Protein AF-0000000084529227 (afdb_homodimer)

Radius of gyration: 18.8 Å; Cα contacts (8 Å, |Δi|>4): 776; chains: 2; bounding box: 45×52×43 Å

Nearest PDB structures (foldseek):
  2c2i-assembly1_B  TM=9.781E-01  e=2.457E-22  Mycobacterium tuberculosis H37Rv
  8vwr-assembly1_B  TM=7.764E-01  e=1.480E-15  Comamonas testosteroni KF-1
  4rlu-assembly1_A  TM=7.439E-01  e=4.197E-08  Mycobacterium tuberculosis H37Rv
  8pwz-assembly1_A-2  TM=7.400E-01  e=1.976E-07  Mycobacterium tuberculosis H37Rv
  4rlj-assembly1_B  TM=7.170E-01  e=2.825E-07  Mycobacterium tuberculosis H37Rv

Foldseek 3Di:
DAEAAALVRVQVQAFFWQFKFDWDAAALVLLVVVCVVVVPPPCLRNPQVVVCPDPNNGRWHDLVSVVVCCVVLVVRRYYYPPFPDKDFPFWDDKDQPDTHGHGFIKMKIKHWNHWDDDVQWIKTWIWIFIDGPVDPHTRMTIGTIMTTGD/DAEAAALVRVQVQAFFWQFKFDWDAAALVLLVVVCVVVVPPPCLRNPQVVVCPDPNNGRWHDLVSVVVCCVVLVVRRYYYPPFPDKDFPFWDDKDQPDTHGHGFIKMKIKHWNHWDDDVQWIKTWIWIFIDTPVDPHTRMTIGTIMTTGD

pLDDT: mean 98.14, std 1.39, range [91.75, 99.0]

InterPro domains:
  IPR002539 MaoC-like dehydratase domain [PF01575] (12-121)
  IPR029069 HotDog domain superfamily [SSF54637] (6-147)
  IPR039375 Nodulation protein N-like [cd03450] (4-150)

Secondary structure (DSSP, 8-state):
-EEESSHHHHHHTTTSEEEEPPPEE--HHHHHHHHHHH----HHHH-HHHHHTSTTSS-B--HHHHHHTHHHHHHHHEEETT-SEEEEEEEEEEE--S--BTT-EEEEEEEEEEEEEETTEEEEEEEEEEE-TT-SS-SEEEEEEEEEE-/-EEESSHHHHHHTTTSEEEEPPPEE--HHHHHHHHHHH----HHHH-HHHHHTSTTSS-B--HHHHHHTHHHHHHHHEEETT-SEEEEEEEEEEE--S--BTT-EEEEEEEEEEEEEETTEEEEEEEEEEE-TT-SS-SEEEEEEEEEE-

Structure (mmCIF, N/CA/C/O backbone):
data_AF-0000000084529227-model_v1
#
loop_
_entity.id
_entity.type
_entity.pdbx_description
1 polymer Dehydratase
#
loop_
_atom_site.group_PDB
_atom_site.id
_atom_site.type_symbol
_atom_site.label_atom_id
_atom_site.label_alt_id
_atom_site.label_comp_id
_atom_site.label_asym_id
_atom_site.label_entity_id
_atom_site.label_seq_id
_atom_site.pdbx_PDB_ins_code
_atom_site.Cartn_x
_atom_site.Cartn_y
_atom_site.Cartn_z
_atom_site.occupancy
_atom_site.B_iso_or_equiv
_atom_site.auth_seq_id
_atom_site.auth_comp_id
_atom_site.auth_asym_id
_atom_site.auth_atom_id
_atom_site.pdbx_PDB_model_num
ATOM 1 N N . MET A 1 1 ? -15.812 15.609 9.438 1 91.75 1 MET A N 1
ATOM 2 C CA . MET A 1 1 ? -14.359 15.781 9.406 1 91.75 1 MET A CA 1
ATOM 3 C C . MET A 1 1 ? -13.875 16.562 10.617 1 91.75 1 MET A C 1
ATOM 5 O O . MET A 1 1 ? -14.422 17.609 10.953 1 91.75 1 MET A O 1
ATOM 9 N N . THR A 1 2 ? -12.961 16.047 11.344 1 97.5 2 THR A N 1
ATOM 10 C CA . THR A 1 2 ? -12.391 16.719 12.508 1 97.5 2 THR A CA 1
ATOM 11 C C . THR A 1 2 ? -11.188 17.562 12.109 1 97.5 2 THR A C 1
ATOM 13 O O . THR A 1 2 ? -10.359 17.125 11.297 1 97.5 2 THR A O 1
ATOM 16 N N . SER A 1 3 ? -11.109 18.734 12.695 1 98.25 3 SER A N 1
ATOM 17 C CA . SER A 1 3 ? -9.969 19.609 12.438 1 98.25 3 SER A CA 1
ATOM 18 C C . SER A 1 3 ? -9.188 19.891 13.719 1 98.25 3 SER A C 1
ATOM 20 O O . SER A 1 3 ? -9.773 20.25 14.742 1 98.25 3 SER A O 1
ATOM 22 N N . PHE A 1 4 ? -7.93 19.719 13.633 1 98.5 4 PHE A N 1
ATOM 23 C CA . PHE A 1 4 ? -7.047 20.016 14.75 1 98.5 4 PHE A CA 1
ATOM 24 C C . PHE A 1 4 ? -6.242 21.281 14.477 1 98.5 4 PHE A C 1
ATOM 26 O O . PHE A 1 4 ? -5.637 21.422 13.406 1 98.5 4 PHE A O 1
ATOM 33 N N . ALA A 1 5 ? -6.113 22.125 15.453 1 98 5 ALA A N 1
ATOM 34 C CA . ALA A 1 5 ? -5.406 23.406 15.289 1 98 5 ALA A CA 1
ATOM 35 C C . ALA A 1 5 ? -3.898 23.203 15.422 1 98 5 ALA A C 1
ATOM 37 O O . ALA A 1 5 ? -3.121 24.109 15.102 1 98 5 ALA A O 1
ATOM 38 N N . SER A 1 6 ? -3.539 22.094 16 1 97 6 SER A N 1
ATOM 39 C CA . SER A 1 6 ? -2.119 21.828 16.219 1 97 6 SER A CA 1
ATOM 40 C C . SER A 1 6 ? -1.853 20.328 16.344 1 97 6 SER A C 1
ATOM 42 O O . SER A 1 6 ? -2.781 19.547 16.531 1 97 6 SER A O 1
ATOM 44 N N . LEU A 1 7 ? -0.624 19.984 16.234 1 97.75 7 LEU A N 1
ATOM 45 C CA . LEU A 1 7 ? -0.206 18.609 16.484 1 97.75 7 LEU A CA 1
ATOM 46 C C . LEU A 1 7 ? -0.476 18.219 17.938 1 97.75 7 LEU A C 1
ATOM 48 O O . LEU A 1 7 ? -0.79 17.047 18.219 1 97.75 7 LEU A O 1
ATOM 52 N N . ALA A 1 8 ? -0.389 19.172 18.797 1 97.25 8 ALA A N 1
ATOM 53 C CA . ALA A 1 8 ? -0.695 18.922 20.203 1 97.25 8 ALA A CA 1
ATOM 54 C C . ALA A 1 8 ? -2.152 18.5 20.391 1 97.25 8 ALA A C 1
ATOM 56 O O . ALA A 1 8 ? -2.455 17.594 21.156 1 97.25 8 ALA A O 1
ATOM 57 N N . GLU A 1 9 ? -2.986 19.172 19.672 1 98.12 9 GLU A N 1
ATOM 58 C CA . GLU A 1 9 ? -4.398 18.812 19.734 1 98.12 9 GLU A CA 1
ATOM 59 C C . GLU A 1 9 ? -4.641 17.422 19.172 1 98.12 9 GLU A C 1
ATOM 61 O O . GLU A 1 9 ? -5.469 16.672 19.688 1 98.12 9 GLU A O 1
ATOM 66 N N . LEU A 1 10 ? -3.941 17.094 18.078 1 98.25 10 LEU A N 1
ATOM 67 C CA . LEU A 1 10 ? -4.031 15.734 17.547 1 98.25 10 LEU A CA 1
ATOM 68 C C . LEU A 1 10 ? -3.609 14.711 18.594 1 98.25 10 LEU A C 1
ATOM 70 O O . LEU A 1 10 ? -4.309 13.719 18.812 1 98.25 10 LEU A O 1
ATOM 74 N N . THR A 1 11 ? -2.498 14.984 19.234 1 98.25 11 THR A N 1
ATOM 75 C CA . THR A 1 11 ? -1.951 14.078 20.25 1 98.25 11 THR A CA 1
ATOM 76 C C . THR A 1 11 ? -2.936 13.883 21.391 1 98.25 11 THR A C 1
ATOM 78 O O . THR A 1 11 ? -3.084 12.773 21.906 1 98.25 11 THR A O 1
ATOM 81 N N . ALA A 1 12 ? -3.625 14.875 21.734 1 98.31 12 ALA A N 1
ATOM 82 C CA . ALA A 1 12 ? -4.562 14.844 22.859 1 98.31 12 ALA A CA 1
ATOM 83 C C . ALA A 1 12 ? -5.82 14.055 22.5 1 98.31 12 ALA A C 1
ATOM 85 O O . ALA A 1 12 ? -6.613 13.703 23.375 1 98.31 12 ALA A O 1
ATOM 86 N N . ALA A 1 13 ? -5.953 13.773 21.219 1 98.44 13 ALA A N 1
ATOM 87 C CA . ALA A 1 13 ? -7.188 13.148 20.75 1 98.44 13 ALA A CA 1
ATOM 88 C C . ALA A 1 13 ? -7.027 11.633 20.641 1 98.44 13 ALA A C 1
ATOM 90 O O . ALA A 1 13 ? -7.918 10.945 20.141 1 98.44 13 ALA A O 1
ATOM 91 N N . VAL A 1 14 ? -5.918 11.047 21.062 1 98.69 14 VAL A N 1
ATOM 92 C CA . VAL A 1 14 ? -5.641 9.617 20.938 1 98.69 14 VAL A CA 1
ATOM 93 C C . VAL A 1 14 ? -6.805 8.82 21.516 1 98.69 14 VAL A C 1
ATOM 95 O O . VAL A 1 14 ? -7.32 9.148 22.594 1 98.69 14 VAL A O 1
ATOM 98 N N . GLY A 1 15 ? -7.266 7.801 20.766 1 98.62 15 GLY A N 1
ATOM 99 C CA . GLY A 1 15 ? -8.336 6.926 21.219 1 98.62 15 GLY A CA 1
ATOM 100 C C . GLY A 1 15 ? -9.703 7.34 20.703 1 98.62 15 GLY A C 1
ATOM 101 O O . GLY A 1 15 ? -10.711 6.695 21 1 98.62 15 GLY A O 1
ATOM 102 N N . THR A 1 16 ? -9.742 8.383 19.828 1 98.56 16 THR A N 1
ATOM 103 C CA . THR A 1 16 ? -11.031 8.883 19.375 1 98.56 16 THR A CA 1
ATOM 104 C C . THR A 1 16 ? -11.227 8.594 17.891 1 98.56 16 THR A C 1
ATOM 106 O O . THR A 1 16 ? -10.258 8.32 17.172 1 98.56 16 THR A O 1
ATOM 109 N N . GLU A 1 17 ? -12.5 8.664 17.438 1 98.62 17 GLU A N 1
ATOM 110 C CA . GLU A 1 17 ? -12.836 8.656 16.016 1 98.62 17 GLU A CA 1
ATOM 111 C C . GLU A 1 17 ? -12.57 10.016 15.383 1 98.62 17 GLU A C 1
ATOM 113 O O . GLU A 1 17 ? -12.922 11.047 15.945 1 98.62 17 GLU A O 1
ATOM 118 N N . LEU A 1 18 ? -11.977 9.953 14.25 1 98.75 18 LEU A N 1
ATOM 119 C CA . LEU A 1 18 ? -11.578 11.195 13.617 1 98.75 18 LEU A CA 1
ATOM 120 C C . LEU A 1 18 ? -12.602 11.633 12.57 1 98.75 18 LEU A C 1
ATOM 122 O O . LEU A 1 18 ? -12.781 12.828 12.336 1 98.75 18 LEU A O 1
ATOM 126 N N . GLY A 1 19 ? -13.211 10.695 11.875 1 98.75 19 GLY A N 1
ATOM 127 C CA . GLY A 1 19 ? -14.188 11.07 10.867 1 98.75 19 GLY A CA 1
ATOM 128 C C . GLY A 1 19 ? -14.391 10 9.805 1 98.75 19 GLY A C 1
ATOM 129 O O . GLY A 1 19 ? -13.875 8.891 9.938 1 98.75 19 GLY A O 1
ATOM 130 N N . THR A 1 20 ? -15.258 10.375 8.82 1 98.81 20 THR A N 1
ATOM 131 C CA . THR A 1 20 ? -15.586 9.531 7.676 1 98.81 20 THR A CA 1
ATOM 132 C C . THR A 1 20 ? -15.445 10.312 6.371 1 98.81 20 THR A C 1
ATOM 134 O O . THR A 1 20 ? -15.844 11.477 6.293 1 98.81 20 THR A O 1
ATOM 137 N N . SER A 1 21 ? -14.883 9.664 5.441 1 98.88 21 SER A N 1
ATOM 138 C CA . SER A 1 21 ? -14.695 10.336 4.156 1 98.88 21 SER A CA 1
ATOM 139 C C . SER A 1 21 ? -15.992 10.336 3.344 1 98.88 21 SER A C 1
ATOM 141 O O . SER A 1 21 ? -16.969 9.695 3.73 1 98.88 21 SER A O 1
ATOM 143 N N . GLU A 1 22 ? -15.953 11.148 2.238 1 98.56 22 GLU A N 1
ATOM 144 C CA . GLU A 1 22 ? -17 11.031 1.235 1 98.56 22 GLU A CA 1
ATOM 145 C C . GLU A 1 22 ? -16.938 9.688 0.514 1 98.56 22 GLU A C 1
ATOM 147 O O . GLU A 1 22 ? -15.969 8.945 0.678 1 98.56 22 GLU A O 1
ATOM 152 N N . TRP A 1 23 ? -18.016 9.391 -0.231 1 98.88 23 TRP A N 1
ATOM 153 C CA . TRP A 1 23 ? -18 8.203 -1.083 1 98.88 23 TRP A CA 1
ATOM 154 C C . TRP A 1 23 ? -17.172 8.445 -2.342 1 98.88 23 TRP A C 1
ATOM 156 O O . TRP A 1 23 ? -17.266 9.516 -2.955 1 98.88 23 TRP A O 1
ATOM 166 N N . HIS A 1 24 ? -16.344 7.484 -2.684 1 98.88 24 HIS A N 1
ATOM 167 C CA . HIS A 1 24 ? -15.562 7.504 -3.918 1 98.88 24 HIS A CA 1
ATOM 168 C C . HIS A 1 24 ? -15.789 6.234 -4.73 1 98.88 24 HIS A C 1
ATOM 170 O O . HIS A 1 24 ? -15.5 5.133 -4.258 1 98.88 24 HIS A O 1
ATOM 176 N N . THR A 1 25 ? -16.25 6.379 -5.949 1 98.88 25 THR A N 1
ATOM 177 C CA . THR A 1 25 ? -16.484 5.219 -6.801 1 98.88 25 THR A CA 1
ATOM 178 C C . THR A 1 25 ? -15.195 4.793 -7.504 1 98.88 25 THR A C 1
ATOM 180 O O . THR A 1 25 ? -14.5 5.625 -8.102 1 98.88 25 THR A O 1
ATOM 183 N N . ILE A 1 26 ? -14.891 3.504 -7.406 1 98.88 26 ILE A N 1
ATOM 184 C CA . ILE A 1 26 ? -13.727 2.955 -8.086 1 98.88 26 ILE A CA 1
ATOM 185 C C . ILE A 1 26 ? -14.07 2.648 -9.539 1 98.88 26 ILE A C 1
ATOM 187 O O . ILE A 1 26 ? -14.906 1.783 -9.82 1 98.88 26 ILE A O 1
ATOM 191 N N . GLU A 1 27 ? -13.352 3.336 -10.422 1 98.69 27 GLU A N 1
ATOM 192 C CA . GLU A 1 27 ? -13.602 3.154 -11.844 1 98.69 27 GLU A CA 1
ATOM 193 C C . GLU A 1 27 ? -12.492 2.332 -12.5 1 98.69 27 GLU A C 1
ATOM 195 O O . GLU A 1 27 ? -11.375 2.26 -11.984 1 98.69 27 GLU A O 1
ATOM 200 N N . GLN A 1 28 ? -12.828 1.767 -13.664 1 98.81 28 GLN A N 1
ATOM 201 C CA . GLN A 1 28 ? -11.852 0.957 -14.383 1 98.81 28 GLN A CA 1
ATOM 202 C C . GLN A 1 28 ? -10.641 1.792 -14.789 1 98.81 28 GLN A C 1
ATOM 204 O O . GLN A 1 28 ? -9.508 1.3 -14.781 1 98.81 28 GLN A O 1
ATOM 209 N N . ARG A 1 29 ? -10.914 3.031 -15.18 1 98.62 29 ARG A N 1
ATOM 210 C CA . ARG A 1 29 ? -9.805 3.898 -15.57 1 98.62 29 ARG A CA 1
ATOM 211 C C . ARG A 1 29 ? -8.797 4.039 -14.438 1 98.62 29 ARG A C 1
ATOM 213 O O . ARG A 1 29 ? -7.586 4.027 -14.672 1 98.62 29 ARG A O 1
ATOM 220 N N . GLN A 1 30 ? -9.305 4.195 -13.258 1 98.81 30 GLN A N 1
ATOM 221 C CA . GLN A 1 30 ? -8.453 4.285 -12.078 1 98.81 30 GLN A CA 1
ATOM 222 C C . GLN A 1 30 ? -7.645 3.006 -11.883 1 98.81 30 GLN A C 1
ATOM 224 O O . GLN A 1 30 ? -6.438 3.057 -11.641 1 98.81 30 GLN A O 1
ATOM 229 N N . ILE A 1 31 ? -8.266 1.883 -12 1 98.94 31 ILE A N 1
ATOM 230 C CA . ILE A 1 31 ? -7.641 0.571 -11.883 1 98.94 31 ILE A CA 1
ATOM 231 C C . ILE A 1 31 ? -6.559 0.422 -12.953 1 98.94 31 ILE A C 1
ATOM 233 O O . ILE A 1 31 ? -5.449 -0.027 -12.664 1 98.94 31 ILE A O 1
ATOM 237 N N . ASP A 1 32 ? -6.832 0.885 -14.18 1 98.88 32 ASP A N 1
ATOM 238 C CA . ASP A 1 32 ? -5.887 0.783 -15.281 1 98.88 32 ASP A CA 1
ATOM 239 C C . ASP A 1 32 ? -4.672 1.677 -15.055 1 98.88 32 ASP A C 1
ATOM 241 O O . ASP A 1 32 ? -3.537 1.274 -15.32 1 98.88 32 ASP A O 1
ATOM 245 N N . LEU A 1 33 ? -4.883 2.904 -14.578 1 98.88 33 LEU A N 1
ATOM 246 C CA . LEU A 1 33 ? -3.785 3.816 -14.281 1 98.88 33 LEU A CA 1
ATOM 247 C C . LEU A 1 33 ? -2.861 3.232 -13.219 1 98.88 33 LEU A C 1
ATOM 249 O O . LEU A 1 33 ? -1.638 3.33 -13.336 1 98.88 33 LEU A O 1
ATOM 253 N N . PHE A 1 34 ? -3.484 2.613 -12.211 1 98.94 34 PHE A N 1
ATOM 254 C CA . PHE A 1 34 ? -2.717 2.004 -11.133 1 98.94 34 PHE A CA 1
ATOM 255 C C . PHE A 1 34 ? -1.87 0.85 -11.656 1 98.94 34 PHE A C 1
ATOM 257 O O . PHE A 1 34 ? -0.697 0.722 -11.305 1 98.94 34 PHE A O 1
ATOM 264 N N . ALA A 1 35 ? -2.477 0.073 -12.547 1 98.94 35 ALA A N 1
ATOM 265 C CA . ALA A 1 35 ? -1.749 -1.032 -13.164 1 98.94 35 ALA A CA 1
ATOM 266 C C . ALA A 1 35 ? -0.563 -0.52 -13.977 1 98.94 35 ALA A C 1
ATOM 268 O O . ALA A 1 35 ? 0.524 -1.1 -13.93 1 98.94 35 ALA A O 1
ATOM 269 N N . GLU A 1 36 ? -0.783 0.523 -14.664 1 98.81 36 GLU A N 1
ATOM 270 C CA . GLU A 1 36 ? 0.295 1.104 -15.453 1 98.81 36 GLU A CA 1
ATOM 271 C C . GLU A 1 36 ? 1.413 1.637 -14.562 1 98.81 36 GLU A C 1
ATOM 273 O O . GLU A 1 36 ? 2.594 1.432 -14.852 1 98.81 36 GLU A O 1
ATOM 278 N N . ALA A 1 37 ? 1.082 2.275 -13.523 1 98.88 37 ALA A N 1
ATOM 279 C CA . ALA A 1 37 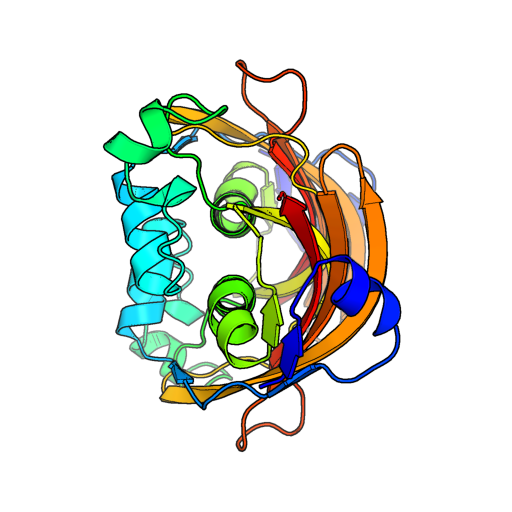? 2.057 2.887 -12.625 1 98.88 37 ALA A CA 1
ATOM 280 C C . ALA A 1 37 ? 2.887 1.825 -11.914 1 98.88 37 ALA A C 1
ATOM 282 O O . ALA A 1 37 ? 4.078 2.021 -11.664 1 98.88 37 ALA A O 1
ATOM 283 N N . THR A 1 38 ? 2.295 0.676 -11.602 1 98.81 38 THR A N 1
ATOM 284 C CA . THR A 1 38 ? 2.934 -0.291 -10.719 1 98.81 38 THR A CA 1
ATOM 285 C C . THR A 1 38 ? 3.486 -1.47 -11.516 1 98.81 38 THR A C 1
ATOM 287 O O . THR A 1 38 ? 4.336 -2.215 -11.023 1 98.81 38 THR A O 1
ATOM 290 N N . GLY A 1 39 ? 2.883 -1.705 -12.695 1 98.44 39 GLY A N 1
ATOM 291 C CA . GLY A 1 39 ? 3.244 -2.855 -13.516 1 98.44 39 GLY A CA 1
ATOM 292 C C . GLY A 1 39 ? 2.395 -4.078 -13.227 1 98.44 39 GLY A C 1
ATOM 293 O O . GLY A 1 39 ? 2.561 -5.121 -13.867 1 98.44 39 GLY A O 1
ATOM 294 N N . ASP A 1 40 ? 1.489 -3.996 -12.281 1 98.38 40 ASP A N 1
ATOM 295 C CA . ASP A 1 40 ? 0.647 -5.137 -11.938 1 98.38 40 ASP A CA 1
ATOM 296 C C . ASP A 1 40 ? -0.566 -5.223 -12.859 1 98.38 40 ASP A C 1
ATOM 298 O O . ASP A 1 40 ? -1.622 -4.66 -12.562 1 98.38 40 ASP A O 1
ATOM 302 N N . HIS A 1 41 ? -0.412 -5.984 -13.891 1 98.5 41 HIS A N 1
ATOM 303 C CA . HIS A 1 41 ? -1.454 -6.105 -14.906 1 98.5 41 HIS A CA 1
ATOM 304 C C . HIS A 1 41 ? -2.174 -7.445 -14.805 1 98.5 41 HIS A C 1
ATOM 306 O O . HIS A 1 41 ? -2.604 -8.008 -15.812 1 98.5 41 HIS A O 1
ATOM 312 N N . GLN A 1 42 ? -2.199 -8.047 -13.586 1 98 42 GLN A N 1
ATOM 313 C CA . GLN A 1 42 ? -2.945 -9.297 -13.414 1 98 42 GLN A CA 1
ATOM 314 C C . GLN A 1 42 ? -4.359 -9.164 -13.977 1 98 42 GLN A C 1
ATOM 316 O O . GLN A 1 42 ? -5.012 -8.133 -13.797 1 98 42 GLN A O 1
ATOM 321 N N . TRP A 1 43 ? -4.812 -10.227 -14.539 1 97.75 43 TRP A N 1
ATOM 322 C CA . TRP A 1 43 ? -6.035 -10.195 -15.328 1 97.75 43 TRP A CA 1
ATOM 323 C C . TRP A 1 43 ? -7.238 -9.859 -14.453 1 97.75 43 TRP A C 1
ATOM 325 O O . TRP A 1 43 ? -8.211 -9.258 -14.93 1 97.75 43 TRP A O 1
ATOM 335 N N . ILE A 1 44 ? -7.234 -10.125 -13.227 1 98.06 44 ILE A N 1
ATOM 336 C CA . ILE A 1 44 ? -8.367 -9.867 -12.352 1 98.06 44 ILE A CA 1
ATOM 337 C C . ILE A 1 44 ? -8.586 -8.359 -12.227 1 98.06 44 ILE A C 1
ATOM 339 O O . ILE A 1 44 ? -9.648 -7.918 -11.773 1 98.06 44 ILE A O 1
ATOM 343 N N . HIS A 1 45 ? -7.574 -7.566 -12.547 1 98.75 45 HIS A N 1
ATOM 344 C CA . HIS A 1 45 ? -7.66 -6.117 -12.414 1 98.75 45 HIS A CA 1
ATOM 345 C C . HIS A 1 45 ? -7.945 -5.453 -13.758 1 98.75 45 HIS A C 1
ATOM 347 O O . HIS A 1 45 ? -8.625 -4.422 -13.812 1 98.75 45 HIS A O 1
ATOM 353 N N . VAL A 1 46 ? -7.465 -6.023 -14.906 1 98.69 46 VAL A N 1
ATOM 354 C CA . VAL A 1 46 ? -7.391 -5.176 -16.094 1 98.69 46 VAL A CA 1
ATOM 355 C C . VAL A 1 46 ? -8.016 -5.895 -17.281 1 98.69 46 VAL A C 1
ATOM 357 O O . VAL A 1 46 ? -8.008 -5.379 -18.406 1 98.69 46 VAL A O 1
ATOM 360 N N . ASP A 1 47 ? -8.484 -7.098 -17.141 1 98.5 47 ASP A N 1
ATOM 361 C CA . ASP A 1 47 ? -9.102 -7.859 -18.219 1 98.5 47 ASP A CA 1
ATOM 362 C C . ASP A 1 47 ? -10.586 -8.102 -17.953 1 98.5 47 ASP A C 1
ATOM 364 O O . ASP A 1 47 ? -10.961 -9.148 -17.438 1 98.5 47 ASP A O 1
ATOM 368 N N . PRO A 1 48 ? -11.43 -7.16 -18.406 1 98.12 48 PRO A N 1
ATOM 369 C CA . PRO A 1 48 ? -12.852 -7.273 -18.094 1 98.12 48 PRO A CA 1
ATOM 370 C C . PRO A 1 48 ? -13.477 -8.562 -18.625 1 98.12 48 PRO A C 1
ATOM 372 O O . PRO A 1 48 ? -14.352 -9.148 -17.984 1 98.12 48 PRO A O 1
ATOM 375 N N . GLU A 1 49 ? -13.094 -9.039 -19.781 1 97.94 49 GLU A N 1
ATOM 376 C CA . GLU A 1 49 ? -13.672 -10.242 -20.359 1 97.94 49 GLU A CA 1
ATOM 377 C C . GLU A 1 49 ? -13.352 -11.477 -19.516 1 97.94 49 GLU A C 1
ATOM 379 O O . GLU A 1 49 ? -14.242 -12.266 -19.203 1 97.94 49 GLU A O 1
ATOM 384 N N . ARG A 1 50 ? -12.117 -11.602 -19.156 1 97.38 50 ARG A N 1
ATOM 385 C CA . ARG A 1 50 ? -11.727 -12.742 -18.328 1 97.38 50 ARG A CA 1
ATOM 386 C C . ARG A 1 50 ? -12.336 -12.641 -16.938 1 97.38 50 ARG A C 1
ATOM 388 O O . ARG A 1 50 ? -12.75 -13.648 -16.359 1 97.38 50 ARG A O 1
ATOM 395 N N . ALA A 1 51 ? -12.352 -11.438 -16.391 1 97.38 51 ALA A N 1
ATOM 396 C CA . ALA A 1 51 ? -12.859 -11.219 -15.047 1 97.38 51 ALA A CA 1
ATOM 397 C C . ALA A 1 51 ? -14.352 -11.531 -14.969 1 97.38 51 ALA A C 1
ATOM 399 O O . ALA A 1 51 ? -14.844 -11.992 -13.938 1 97.38 51 ALA A O 1
ATOM 400 N N . LYS A 1 52 ? -15.062 -11.297 -16.047 1 96.88 52 LYS A N 1
ATOM 401 C CA . LYS A 1 52 ? -16.5 -11.562 -16.094 1 96.88 52 LYS A CA 1
ATOM 402 C C . LYS A 1 52 ? -16.797 -13.031 -15.805 1 96.88 52 LYS A C 1
ATOM 404 O O . LYS A 1 52 ? -17.828 -13.359 -15.234 1 96.88 52 LYS A O 1
ATOM 409 N N . GLU A 1 53 ? -15.93 -13.883 -16.141 1 95.19 53 GLU A N 1
ATOM 410 C CA . GLU A 1 53 ? -16.109 -15.32 -16.016 1 95.19 53 GLU A CA 1
ATOM 411 C C . GLU A 1 53 ? -15.555 -15.828 -14.68 1 95.19 53 GLU A C 1
ATOM 413 O O . GLU A 1 53 ? -15.656 -17.016 -14.367 1 95.19 53 GLU A O 1
ATOM 418 N N . SER A 1 54 ? -14.992 -14.93 -13.945 1 94.56 54 SER A N 1
ATOM 419 C CA . SER A 1 54 ? -14.391 -15.305 -12.672 1 94.56 54 SER A CA 1
ATOM 420 C C . SER A 1 54 ? -15.414 -15.25 -11.539 1 94.56 54 SER A C 1
ATOM 422 O O . SER A 1 54 ? -16.562 -14.867 -11.758 1 94.56 54 SER A O 1
ATOM 424 N N . THR A 1 55 ? -14.977 -15.648 -10.344 1 94.06 55 THR A N 1
ATOM 425 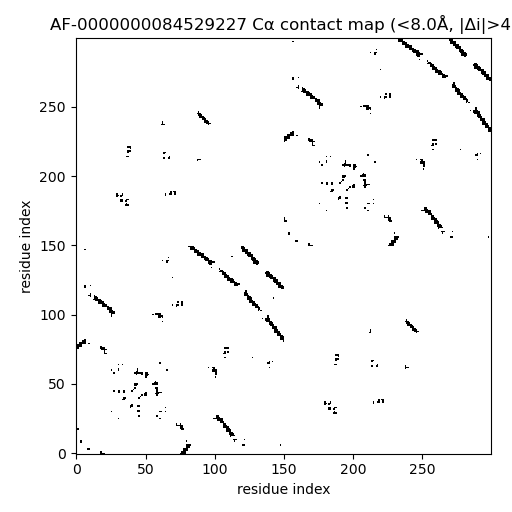C CA . THR A 1 55 ? -15.805 -15.617 -9.141 1 94.06 55 THR A CA 1
ATOM 426 C C . THR A 1 55 ? -16.172 -14.18 -8.773 1 94.06 55 THR A C 1
ATOM 428 O O . THR A 1 55 ? -17.125 -13.953 -8.016 1 94.06 55 THR A O 1
ATOM 431 N N . PHE A 1 56 ? -15.547 -13.188 -9.383 1 96 56 PHE A N 1
ATOM 432 C CA . PHE A 1 56 ? -15.789 -11.789 -9.047 1 96 56 PHE A CA 1
ATOM 433 C C . PHE A 1 56 ? -16.875 -11.195 -9.938 1 96 56 PHE A C 1
ATOM 435 O O . PHE A 1 56 ? -17.469 -10.172 -9.602 1 96 56 PHE A O 1
ATOM 442 N N . GLY A 1 57 ? -17.031 -11.766 -11.102 1 97.62 57 GLY A N 1
ATOM 443 C CA . GLY A 1 57 ? -18.047 -11.297 -12.039 1 97.62 57 GLY A CA 1
ATOM 444 C C . GLY A 1 57 ? -17.656 -10.023 -12.758 1 97.62 57 GLY A C 1
ATOM 445 O O . GLY A 1 57 ? -18.375 -9.555 -13.641 1 97.62 57 GLY A O 1
ATOM 446 N N . SER A 1 58 ? -16.641 -9.367 -12.367 1 98.38 58 SER A N 1
ATOM 447 C CA . SER A 1 58 ? -16.047 -8.164 -12.938 1 98.38 58 SER A CA 1
ATOM 448 C C . SER A 1 58 ? -14.617 -7.973 -12.453 1 98.38 58 SER A C 1
ATOM 450 O O . SER A 1 58 ? -14.109 -8.766 -11.656 1 98.38 58 SER A O 1
ATOM 452 N N . THR A 1 59 ? -13.875 -7.016 -13.062 1 98.75 59 THR A N 1
ATOM 453 C CA . THR A 1 59 ? -12.562 -6.703 -12.516 1 98.75 59 THR A CA 1
ATOM 454 C C . THR A 1 59 ? -12.68 -6.199 -11.078 1 98.75 59 THR A C 1
ATOM 456 O O . THR A 1 59 ? -13.734 -5.699 -10.672 1 98.75 59 THR A O 1
ATOM 459 N N . ILE A 1 60 ? -11.68 -6.395 -10.336 1 98.81 60 ILE A N 1
ATOM 460 C CA . ILE A 1 60 ? -11.602 -5.867 -8.977 1 98.81 60 ILE A CA 1
ATOM 461 C C . ILE A 1 60 ? -10.383 -4.953 -8.836 1 98.81 60 ILE A C 1
ATOM 463 O O . ILE A 1 60 ? -9.391 -5.133 -9.539 1 98.81 60 ILE A O 1
ATOM 467 N N . ALA A 1 61 ? -10.5 -3.971 -7.984 1 98.94 61 ALA A N 1
ATOM 468 C CA . ALA A 1 61 ? -9.383 -3.08 -7.691 1 98.94 61 ALA A CA 1
ATOM 469 C C . ALA A 1 61 ? -8.227 -3.844 -7.043 1 98.94 61 ALA A C 1
ATOM 471 O O . ALA A 1 61 ? -8.445 -4.828 -6.332 1 98.94 61 ALA A O 1
ATOM 472 N N . HIS A 1 62 ? -7.012 -3.387 -7.371 1 98.94 62 HIS A N 1
ATOM 473 C CA . HIS A 1 62 ? -5.891 -3.848 -6.562 1 98.94 62 HIS A CA 1
ATOM 474 C C . HIS A 1 62 ? -6.109 -3.535 -5.086 1 98.94 62 HIS A C 1
ATOM 476 O O . HIS A 1 62 ? -6.516 -2.426 -4.734 1 98.94 62 HIS A O 1
ATOM 482 N N . GLY A 1 63 ? -5.852 -4.539 -4.168 1 98.88 63 GLY A N 1
ATOM 483 C CA . GLY A 1 63 ? -5.824 -4.207 -2.754 1 98.88 63 GLY A CA 1
ATOM 484 C C . GLY A 1 63 ? -4.961 -3.002 -2.439 1 98.88 63 GLY A C 1
ATOM 485 O O . GLY A 1 63 ? -5.355 -2.133 -1.662 1 98.88 63 GLY A O 1
ATOM 486 N N . TYR A 1 64 ? -3.807 -2.92 -3.107 1 98.94 64 TYR A N 1
ATOM 487 C CA . TYR A 1 64 ? -2.877 -1.821 -2.877 1 98.94 64 TYR A CA 1
ATOM 488 C C . TYR A 1 64 ? -3.426 -0.514 -3.436 1 98.94 64 TYR A C 1
ATOM 490 O O . TYR A 1 64 ? -3.072 0.568 -2.961 1 98.94 64 TYR A O 1
ATOM 498 N N . LEU A 1 65 ? -4.27 -0.533 -4.488 1 98.94 65 LEU A N 1
ATOM 499 C CA . LEU A 1 65 ? -4.957 0.691 -4.883 1 98.94 65 LEU A CA 1
ATOM 500 C C . LEU A 1 65 ? -5.863 1.194 -3.764 1 98.94 65 LEU A C 1
ATOM 502 O O . LEU A 1 65 ? -5.797 2.365 -3.387 1 98.94 65 LEU A O 1
ATOM 506 N N . THR A 1 66 ? -6.684 0.28 -3.215 1 98.94 66 THR A N 1
ATOM 507 C CA . THR A 1 66 ? -7.574 0.636 -2.115 1 98.94 66 THR A CA 1
ATOM 508 C C . THR A 1 66 ? -6.785 1.232 -0.953 1 98.94 66 THR A C 1
ATOM 510 O O . THR A 1 66 ? -7.145 2.291 -0.433 1 98.94 66 THR A O 1
ATOM 513 N N . GLN A 1 67 ? -5.691 0.601 -0.6 1 98.94 67 GLN A N 1
ATOM 514 C CA . GLN A 1 67 ? -4.836 1.1 0.471 1 98.94 67 GLN A CA 1
ATOM 515 C C . GLN A 1 67 ? -4.219 2.445 0.102 1 98.94 67 GLN A C 1
ATOM 517 O O . GLN A 1 67 ? -4.141 3.348 0.939 1 98.94 67 GLN A O 1
ATOM 522 N N . SER A 1 68 ? -3.771 2.562 -1.145 1 98.94 68 SER A N 1
ATOM 523 C CA . SER A 1 68 ? -3.043 3.744 -1.592 1 98.94 68 SER A CA 1
ATOM 524 C C . SER A 1 68 ? -3.957 4.961 -1.67 1 98.94 68 SER A C 1
ATOM 526 O O . SER A 1 68 ? -3.484 6.094 -1.793 1 98.94 68 SER A O 1
ATOM 528 N N . MET A 1 69 ? -5.242 4.793 -1.583 1 98.88 69 MET A N 1
ATOM 529 C CA . MET A 1 69 ? -6.188 5.906 -1.563 1 98.88 69 MET A CA 1
ATOM 530 C C . MET A 1 69 ? -6.309 6.492 -0.161 1 98.88 69 MET A C 1
ATOM 532 O O . MET A 1 69 ? -6.902 7.559 0.021 1 98.88 69 MET A O 1
ATOM 536 N N . ILE A 1 70 ? -5.742 5.859 0.849 1 98.88 70 ILE A N 1
ATOM 537 C CA . ILE A 1 70 ? -5.93 6.246 2.242 1 98.88 70 ILE A CA 1
ATOM 538 C C . ILE A 1 70 ? -5.453 7.684 2.449 1 98.88 70 ILE A C 1
ATOM 540 O O . ILE A 1 70 ? -6.133 8.484 3.1 1 98.88 70 ILE A O 1
ATOM 544 N N . PRO A 1 71 ? -4.344 8.117 1.856 1 98.69 71 PRO A N 1
ATOM 545 C CA . PRO A 1 71 ? -3.924 9.5 2.111 1 98.69 71 PRO A CA 1
ATOM 546 C C . PRO A 1 71 ? -4.969 10.523 1.671 1 98.69 71 PRO A C 1
ATOM 548 O O . PRO A 1 71 ? -5.188 11.523 2.361 1 98.69 71 PRO A O 1
ATOM 551 N N . VAL A 1 72 ? -5.625 10.289 0.579 1 98.44 72 VAL A N 1
ATOM 552 C CA . VAL A 1 72 ? -6.613 11.25 0.092 1 98.44 72 VAL A CA 1
ATOM 553 C C . VAL A 1 72 ? -7.906 11.117 0.898 1 98.44 72 VAL A C 1
ATOM 555 O O . VAL A 1 72 ? -8.531 12.117 1.246 1 98.44 72 VAL A O 1
ATOM 558 N N . LEU A 1 73 ? -8.32 9.891 1.236 1 98.88 73 LEU A N 1
ATOM 559 C CA . LEU A 1 73 ? -9.5 9.672 2.066 1 98.88 73 LEU A CA 1
ATOM 560 C C . LEU A 1 73 ? -9.297 10.258 3.461 1 98.88 73 LEU A C 1
ATOM 562 O O . LEU A 1 73 ? -10.234 10.805 4.051 1 98.88 73 LEU A O 1
ATOM 566 N N . ALA A 1 74 ? -8.086 10.141 3.992 1 98.81 74 ALA A N 1
ATOM 567 C CA . ALA A 1 74 ? -7.746 10.656 5.316 1 98.81 74 ALA A CA 1
ATOM 568 C C . ALA A 1 74 ? -8 12.164 5.395 1 98.81 74 ALA A C 1
ATOM 570 O O . ALA A 1 74 ? -8.492 12.664 6.41 1 98.81 74 ALA A O 1
ATOM 571 N N . LYS A 1 75 ? -7.664 12.875 4.309 1 98.19 75 LYS A N 1
ATOM 572 C CA . LYS A 1 75 ? -7.836 14.328 4.285 1 98.19 75 LYS A CA 1
ATOM 573 C C . LYS A 1 75 ? -9.312 14.711 4.406 1 98.19 75 LYS A C 1
ATOM 575 O O . LYS A 1 75 ? -9.641 15.836 4.777 1 98.19 75 LYS A O 1
ATOM 580 N N . GLU A 1 76 ? -10.172 13.766 4.07 1 98.75 76 GLU A N 1
ATOM 581 C CA . GLU A 1 76 ? -11.609 13.992 4.18 1 98.75 76 GLU A CA 1
ATOM 582 C C . GLU A 1 76 ? -12.133 13.594 5.559 1 98.75 76 GLU A C 1
ATOM 584 O O . GLU A 1 76 ? -13.273 13.898 5.91 1 98.75 76 GLU A O 1
ATOM 589 N N . CYS A 1 77 ? -11.336 12.883 6.324 1 98.81 77 CYS A N 1
ATOM 590 C CA . CYS A 1 77 ? -11.711 12.453 7.664 1 98.81 77 CYS A CA 1
ATOM 591 C C . CYS A 1 77 ? -11.266 13.469 8.711 1 98.81 77 CYS A C 1
ATOM 593 O O . CYS A 1 77 ? -11.992 13.734 9.672 1 98.81 77 CYS A O 1
ATOM 595 N N . TYR A 1 78 ? -10.023 14.023 8.516 1 98.75 78 TYR A N 1
ATOM 596 C CA . TYR A 1 78 ? -9.484 14.945 9.5 1 98.75 78 TYR A CA 1
ATOM 597 C C . TYR A 1 78 ? -8.414 15.844 8.883 1 98.75 78 TYR A C 1
ATOM 599 O O . TYR A 1 78 ? -7.926 15.562 7.785 1 98.75 78 TYR A O 1
ATOM 607 N N . SER A 1 79 ? -8.094 16.906 9.562 1 98.31 79 SER A N 1
ATOM 608 C CA . SER A 1 79 ? -7.016 17.812 9.172 1 98.31 79 SER A CA 1
ATOM 609 C C . SER A 1 79 ? -6.254 18.312 10.398 1 98.31 79 SER A C 1
ATOM 611 O O . SER A 1 79 ? -6.789 18.328 11.508 1 98.31 79 SER A O 1
ATOM 613 N N . VAL A 1 80 ? -5.043 18.594 10.195 1 98 80 VAL A N 1
ATOM 614 C CA . VAL A 1 80 ? -4.176 19.172 11.219 1 98 80 VAL A CA 1
ATOM 615 C C . VAL A 1 80 ? -3.533 20.438 10.688 1 98 80 VAL A C 1
ATOM 617 O O . VAL A 1 80 ? -2.879 20.438 9.641 1 98 80 VAL A O 1
ATOM 620 N N . GLU A 1 81 ? -3.682 21.5 11.352 1 97.06 81 GLU A N 1
ATOM 621 C CA . GLU A 1 81 ? -3.066 22.766 10.969 1 97.06 81 GLU A CA 1
ATOM 622 C C . GLU A 1 81 ? -1.6 22.812 11.383 1 97.06 81 GLU A C 1
ATOM 624 O O . GLU A 1 81 ? -1.181 22.094 12.289 1 97.06 81 GLU A O 1
ATOM 629 N N . GLY A 1 82 ? -0.867 23.594 10.648 1 94.69 82 GLY A N 1
ATOM 630 C CA . GLY A 1 82 ? 0.521 23.812 11.023 1 94.69 82 GLY A CA 1
ATOM 631 C C . GLY A 1 82 ? 1.445 22.703 10.578 1 94.69 82 GLY A C 1
ATOM 632 O O . GLY A 1 82 ? 2.527 22.516 11.141 1 94.69 82 GLY A O 1
ATOM 633 N N . VAL A 1 83 ? 0.943 21.891 9.766 1 95.12 83 VAL A N 1
ATOM 634 C CA . VAL A 1 83 ? 1.739 20.797 9.227 1 95.12 83 VAL A CA 1
ATOM 635 C C . VAL A 1 83 ? 2.334 21.188 7.879 1 95.12 83 VAL A C 1
ATOM 637 O O . VAL A 1 83 ? 1.606 21.594 6.969 1 95.12 83 VAL A O 1
ATOM 640 N N . ARG A 1 84 ? 3.646 21.125 7.777 1 92.81 84 ARG A N 1
ATOM 641 C CA . ARG A 1 84 ? 4.352 21.469 6.547 1 92.81 84 ARG A CA 1
ATOM 642 C C . ARG A 1 84 ? 4.391 20.281 5.594 1 92.81 84 ARG A C 1
ATOM 644 O O . ARG A 1 84 ? 4.387 20.453 4.371 1 92.81 84 ARG A O 1
ATOM 651 N N . MET A 1 85 ? 4.445 19.125 6.18 1 94.38 85 MET A N 1
ATOM 652 C CA . MET A 1 85 ? 4.617 17.906 5.391 1 94.38 85 MET A CA 1
ATOM 653 C C . MET A 1 85 ? 4.156 16.672 6.172 1 94.38 85 MET A C 1
ATOM 655 O O . MET A 1 85 ? 4.301 16.625 7.395 1 94.38 85 MET A O 1
ATOM 659 N N . ALA A 1 86 ? 3.57 15.82 5.535 1 97.06 86 ALA A N 1
ATOM 660 C CA . ALA A 1 86 ? 3.244 14.508 6.09 1 97.06 86 ALA A CA 1
ATOM 661 C C . ALA A 1 86 ? 3.93 13.391 5.305 1 97.06 86 ALA A C 1
ATOM 663 O O . ALA A 1 86 ? 3.855 13.359 4.074 1 97.06 86 ALA A O 1
ATOM 664 N N . LEU A 1 87 ? 4.582 12.484 6.004 1 97.81 87 LEU A N 1
ATOM 665 C CA . LEU A 1 87 ? 5.293 11.383 5.3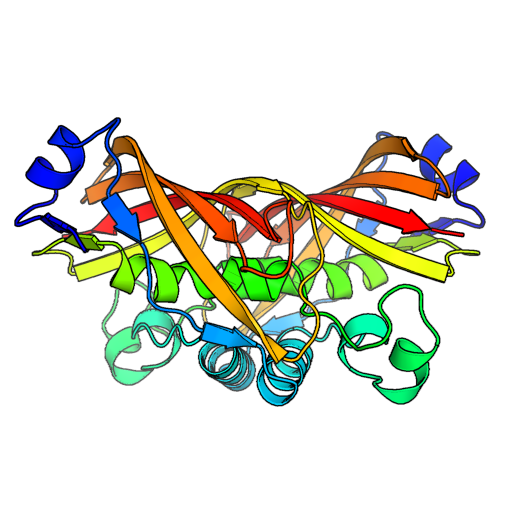71 1 97.81 87 LEU A CA 1
ATOM 666 C C . LEU A 1 87 ? 4.68 10.039 5.762 1 97.81 87 LEU A C 1
ATOM 668 O O . LEU A 1 87 ? 4.379 9.812 6.934 1 97.81 87 LEU A O 1
ATOM 672 N N . ASN A 1 88 ? 4.473 9.273 4.75 1 98.62 88 ASN A N 1
ATOM 673 C CA . ASN A 1 88 ? 4.098 7.879 4.98 1 98.62 88 ASN A CA 1
ATOM 674 C C . ASN A 1 88 ? 5.27 7.062 5.52 1 98.62 88 ASN A C 1
ATOM 676 O O . ASN A 1 88 ? 6.273 6.879 4.828 1 98.62 88 ASN A O 1
ATOM 680 N N . TYR A 1 89 ? 5.086 6.551 6.73 1 98.75 89 TYR A N 1
ATOM 681 C CA . TYR A 1 89 ? 6.184 5.805 7.332 1 98.75 89 TYR A CA 1
ATOM 682 C C . TYR A 1 89 ? 5.887 4.309 7.344 1 98.75 89 TYR A C 1
ATOM 684 O O . TYR A 1 89 ? 6.707 3.51 7.801 1 98.75 89 TYR A O 1
ATOM 692 N N . GLY A 1 90 ? 4.77 3.871 6.93 1 98.81 90 GLY A N 1
ATOM 693 C CA . GLY A 1 90 ? 4.434 2.459 6.867 1 98.81 90 GLY A CA 1
ATOM 694 C C . GLY A 1 90 ? 3.066 2.145 7.449 1 98.81 90 GLY A C 1
ATOM 695 O O . GLY A 1 90 ? 2.164 2.982 7.41 1 98.81 90 GLY A O 1
ATOM 696 N N . SER A 1 91 ? 2.906 0.986 7.801 1 98.94 91 SER A N 1
ATOM 697 C CA . SER A 1 91 ? 1.681 0.49 8.414 1 98.94 91 SER A CA 1
ATOM 698 C C . SER A 1 91 ? 1.969 -0.665 9.367 1 98.94 91 SER A C 1
ATOM 700 O O . SER A 1 91 ? 2.938 -1.404 9.18 1 98.94 91 SER A O 1
ATOM 702 N N . GLU A 1 92 ? 1.158 -0.73 10.391 1 98.5 92 GLU A N 1
ATOM 703 C CA . GLU A 1 92 ? 1.084 -1.994 11.117 1 98.5 92 GLU A CA 1
ATOM 704 C C . GLU A 1 92 ? 0.316 -3.045 10.32 1 98.5 92 GLU A C 1
ATOM 706 O O . GLU A 1 92 ? 0.603 -3.27 9.148 1 98.5 92 GLU A O 1
ATOM 711 N N . LYS A 1 93 ? -0.741 -3.629 10.812 1 98.38 93 LYS A N 1
ATOM 712 C CA . LYS A 1 93 ? -1.487 -4.66 10.102 1 98.38 93 LYS A CA 1
ATOM 713 C C . LYS A 1 93 ? -2.381 -4.051 9.031 1 98.38 93 LYS A C 1
ATOM 715 O O . LYS A 1 93 ? -3.027 -3.027 9.258 1 98.38 93 LYS A O 1
ATOM 720 N N . VAL A 1 94 ? -2.338 -4.617 7.879 1 98.94 94 VAL A N 1
ATOM 721 C CA . VAL A 1 94 ? -3.244 -4.32 6.777 1 98.94 94 VAL A CA 1
ATOM 722 C C . VAL A 1 94 ? -3.951 -5.598 6.328 1 98.94 94 VAL A C 1
ATOM 724 O O . VAL A 1 94 ? -3.316 -6.645 6.172 1 98.94 94 VAL A O 1
ATOM 727 N N . ARG A 1 95 ? -5.254 -5.484 6.133 1 98.94 95 ARG A N 1
ATOM 728 C CA . ARG A 1 95 ? -6.016 -6.613 5.605 1 98.94 95 ARG A CA 1
ATOM 729 C C . ARG A 1 95 ? -6.973 -6.164 4.508 1 98.94 95 ARG A C 1
ATOM 731 O O . ARG A 1 95 ? -7.547 -5.074 4.586 1 98.94 95 ARG A O 1
ATOM 738 N N . PHE A 1 96 ? -7.121 -7.02 3.512 1 98.88 96 PHE A N 1
ATOM 739 C CA . PHE A 1 96 ? -8.117 -6.863 2.459 1 98.88 96 PHE A CA 1
ATOM 740 C C . PHE A 1 96 ? -9.164 -7.973 2.529 1 98.88 96 PHE A C 1
ATOM 742 O O . PHE A 1 96 ? -9.164 -8.891 1.705 1 98.88 96 PHE A O 1
ATOM 749 N N . PRO A 1 97 ? -10.164 -7.844 3.439 1 98.62 97 PRO A N 1
ATOM 750 C CA . PRO A 1 97 ? -11.102 -8.938 3.715 1 98.62 97 PRO A CA 1
ATOM 751 C C . PRO A 1 97 ? -12.062 -9.195 2.559 1 98.62 97 PRO A C 1
ATOM 753 O O . PRO A 1 97 ? -12.578 -10.305 2.416 1 98.62 97 PRO A O 1
ATOM 756 N N . ALA A 1 98 ? -12.344 -8.164 1.786 1 98.62 98 ALA A N 1
ATOM 757 C CA . ALA A 1 98 ? -13.25 -8.305 0.646 1 98.62 98 ALA A CA 1
ATOM 758 C C . ALA A 1 98 ? -12.711 -7.555 -0.572 1 98.62 98 ALA A C 1
ATOM 760 O O . ALA A 1 98 ? -12.141 -6.473 -0.441 1 98.62 98 ALA A O 1
ATOM 761 N N . PRO A 1 99 ? -12.906 -8.117 -1.744 1 98.56 99 PRO A N 1
ATOM 762 C CA . PRO A 1 99 ? -12.5 -7.387 -2.945 1 98.56 99 PRO A CA 1
ATOM 763 C C . PRO A 1 99 ? -13.344 -6.133 -3.184 1 98.56 99 PRO A C 1
ATOM 765 O O . PRO A 1 99 ? -14.383 -5.953 -2.547 1 98.56 99 PRO A O 1
ATOM 768 N N . VAL A 1 100 ? -12.844 -5.238 -3.998 1 98.88 100 VAL A N 1
ATOM 769 C CA . VAL A 1 100 ? -13.594 -4.082 -4.48 1 98.88 100 VAL A CA 1
ATOM 770 C C . VAL A 1 100 ? -13.891 -4.246 -5.969 1 98.88 100 VAL A C 1
ATOM 772 O O . VAL A 1 100 ? -13.047 -3.936 -6.816 1 98.88 100 VAL A O 1
ATOM 775 N N . PRO A 1 101 ? -15.07 -4.699 -6.305 1 98.69 101 PRO A N 1
ATOM 776 C CA . PRO A 1 101 ? -15.422 -4.73 -7.727 1 98.69 101 PRO A CA 1
ATOM 777 C C . PRO A 1 101 ? -15.445 -3.342 -8.359 1 98.69 101 PRO A C 1
ATOM 779 O O . PRO A 1 101 ? -15.781 -2.359 -7.695 1 98.69 101 PRO A O 1
ATOM 782 N N . VAL A 1 102 ? -15.094 -3.316 -9.656 1 98.81 102 VAL A N 1
ATOM 783 C CA . VAL A 1 102 ? -15.18 -2.062 -10.398 1 98.81 102 VAL A CA 1
ATOM 784 C C . VAL A 1 102 ? -16.578 -1.465 -10.242 1 98.81 102 VAL A C 1
ATOM 786 O O . VAL A 1 102 ? -17.562 -2.195 -10.211 1 98.81 102 VAL A O 1
ATOM 789 N N . GLY A 1 103 ? -16.625 -0.146 -10.094 1 98.62 103 GLY A N 1
ATOM 790 C CA . GLY A 1 103 ? -17.906 0.543 -9.961 1 98.62 103 GLY A CA 1
ATOM 791 C C . GLY A 1 103 ? -18.359 0.667 -8.523 1 98.62 103 GLY A C 1
ATOM 792 O O . GLY A 1 103 ? -19.391 1.306 -8.25 1 98.62 103 GLY A O 1
ATOM 793 N N . THR A 1 104 ? -17.688 0.109 -7.559 1 98.81 104 THR A N 1
ATOM 794 C CA . THR A 1 104 ? -18.062 0.142 -6.148 1 98.81 104 THR A CA 1
ATOM 795 C C . THR A 1 104 ? -17.719 1.493 -5.531 1 98.81 104 THR A C 1
ATOM 797 O O . THR A 1 104 ? -16.609 1.999 -5.707 1 98.81 104 THR A O 1
ATOM 800 N N . ALA A 1 105 ? -18.656 2.127 -4.855 1 98.88 105 ALA A N 1
ATOM 801 C CA . ALA A 1 105 ? -18.375 3.303 -4.039 1 98.88 105 ALA A CA 1
ATOM 802 C C . ALA A 1 105 ? -17.844 2.902 -2.664 1 98.88 105 ALA A C 1
ATOM 804 O O . ALA A 1 105 ? -18.469 2.105 -1.96 1 98.88 105 ALA A O 1
ATOM 805 N N . ILE A 1 106 ? -16.688 3.49 -2.291 1 98.94 106 ILE A N 1
ATOM 806 C CA . ILE A 1 106 ? -16.078 3.146 -1.013 1 98.94 106 ILE A CA 1
ATOM 807 C C . ILE A 1 106 ? -15.93 4.402 -0.156 1 98.94 106 ILE A C 1
ATOM 809 O O . ILE A 1 106 ? -15.953 5.52 -0.673 1 98.94 106 ILE A O 1
ATOM 813 N N . ARG A 1 107 ? -15.781 4.176 1.128 1 98.81 107 ARG A N 1
ATOM 814 C CA . ARG A 1 107 ? -15.523 5.25 2.08 1 98.81 107 ARG A CA 1
ATOM 815 C C . ARG A 1 107 ? -14.664 4.762 3.242 1 98.81 107 ARG A C 1
ATOM 817 O O . ARG A 1 107 ? -14.695 3.578 3.59 1 98.81 107 ARG A O 1
ATOM 824 N N . ALA A 1 108 ? -13.922 5.691 3.816 1 98.94 108 ALA A N 1
ATOM 825 C CA . ALA A 1 108 ? -13.047 5.367 4.941 1 98.94 108 ALA A CA 1
ATOM 826 C C . ALA A 1 108 ? -13.586 5.961 6.242 1 98.94 108 ALA A C 1
ATOM 828 O O . ALA A 1 108 ? -14.086 7.086 6.254 1 98.94 108 ALA A O 1
ATOM 829 N N . ARG A 1 109 ? -13.492 5.242 7.254 1 98.88 109 ARG A N 1
ATOM 830 C CA . ARG A 1 109 ? -13.602 5.738 8.625 1 98.88 109 ARG A CA 1
ATOM 831 C C . ARG A 1 109 ? -12.25 5.699 9.328 1 98.88 109 ARG A C 1
ATOM 833 O O . ARG A 1 109 ? -11.492 4.738 9.188 1 98.88 109 ARG A O 1
ATOM 840 N N . ALA A 1 110 ? -12.008 6.773 10.102 1 98.94 110 ALA A N 1
ATOM 841 C CA . ALA A 1 110 ? -10.688 6.914 10.711 1 98.94 110 ALA A CA 1
ATOM 842 C C . ALA A 1 110 ? -10.797 6.98 12.234 1 98.94 110 ALA A C 1
ATOM 844 O O . ALA A 1 110 ? -11.664 7.672 12.773 1 98.94 110 ALA A O 1
ATOM 845 N N . GLU A 1 111 ? -9.906 6.23 12.883 1 98.88 111 GLU A N 1
ATOM 846 C CA . GLU A 1 111 ? -9.742 6.266 14.336 1 98.88 111 GLU A CA 1
ATOM 847 C C . GLU A 1 111 ? -8.281 6.465 14.719 1 98.88 111 GLU A C 1
ATOM 849 O O . GLU A 1 111 ? -7.402 5.77 14.211 1 98.88 111 GLU A O 1
ATOM 854 N N . LEU A 1 112 ? -8.008 7.418 15.609 1 98.94 112 LEU A N 1
ATOM 855 C CA . LEU A 1 112 ? -6.637 7.668 16.047 1 98.94 112 LEU A CA 1
ATOM 856 C C . LEU A 1 112 ? -6.219 6.656 17.109 1 98.94 112 LEU A C 1
ATOM 858 O O . LEU A 1 112 ? -6.781 6.629 18.219 1 98.94 112 LEU A O 1
ATOM 862 N N . VAL A 1 113 ? -5.199 5.848 16.828 1 98.94 113 VAL A N 1
ATOM 863 C CA . VAL A 1 113 ? -4.762 4.762 17.688 1 98.94 113 VAL A CA 1
ATOM 864 C C . VAL A 1 113 ? -3.662 5.262 18.625 1 98.94 113 VAL A C 1
ATOM 866 O O . VAL A 1 113 ? -3.676 4.961 19.828 1 98.94 113 VAL A O 1
ATOM 869 N N . SER A 1 114 ? -2.701 6.012 18.109 1 98.88 114 SER A N 1
ATOM 870 C CA . SER A 1 114 ? -1.604 6.566 18.906 1 98.88 114 SER A CA 1
ATOM 871 C C . SER A 1 114 ? -0.997 7.789 18.219 1 98.88 114 SER A C 1
ATOM 873 O O . SER A 1 114 ? -1.207 8.008 17.031 1 98.88 114 SER A O 1
ATOM 875 N N . ALA A 1 115 ? -0.364 8.594 18.953 1 98.81 115 ALA A N 1
ATOM 876 C CA . ALA A 1 115 ? 0.404 9.758 18.516 1 98.81 115 ALA A CA 1
ATOM 877 C C . ALA A 1 115 ? 1.608 9.992 19.422 1 98.81 115 ALA A C 1
ATOM 879 O O . ALA A 1 115 ? 1.455 10.203 20.641 1 98.81 115 ALA A O 1
ATOM 880 N N . THR A 1 116 ? 2.748 9.93 18.859 1 98.38 116 THR A N 1
ATOM 881 C CA . THR A 1 116 ? 3.986 10.047 19.625 1 98.38 116 THR A CA 1
ATOM 882 C C . THR A 1 116 ? 4.902 11.102 19.016 1 98.38 116 THR A C 1
ATOM 884 O O . THR A 1 116 ? 5.035 11.188 17.797 1 98.38 116 THR A O 1
ATOM 887 N N . GLU A 1 117 ? 5.598 11.836 19.828 1 97.5 117 GLU A N 1
ATOM 888 C CA . GLU A 1 117 ? 6.539 12.844 19.344 1 97.5 117 GLU A CA 1
ATOM 889 C C . GLU A 1 117 ? 7.762 12.188 18.703 1 97.5 117 GLU A C 1
ATOM 891 O O . GLU A 1 117 ? 8.273 11.195 19.219 1 97.5 117 GLU A O 1
ATOM 896 N N . VAL A 1 118 ? 8.117 12.75 17.625 1 96.69 118 VAL A N 1
ATOM 897 C CA . VAL A 1 118 ? 9.383 12.43 16.953 1 96.69 118 VAL A CA 1
ATOM 898 C C . VAL A 1 118 ? 10.148 13.711 16.656 1 96.69 118 VAL A C 1
ATOM 900 O O . VAL A 1 118 ? 9.602 14.812 16.781 1 96.69 118 VAL A O 1
ATOM 903 N N . PRO A 1 119 ? 11.422 13.531 16.391 1 95 119 PRO A N 1
ATOM 904 C CA . PRO A 1 119 ? 12.156 14.758 16.078 1 95 119 PRO A CA 1
ATOM 905 C C . PRO A 1 119 ? 11.5 15.562 14.961 1 95 119 PRO A C 1
ATOM 907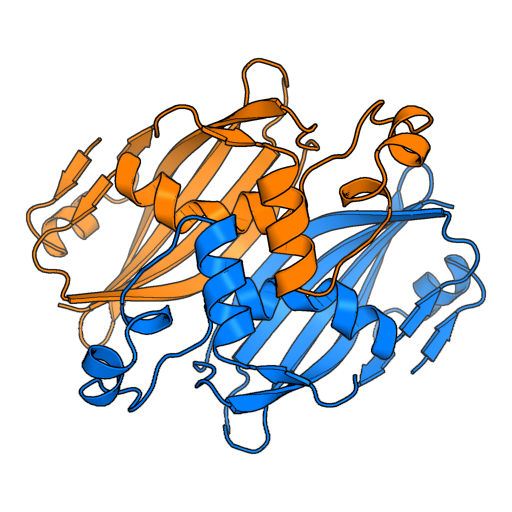 O O . PRO A 1 119 ? 11.398 15.086 13.828 1 95 119 PRO A O 1
ATOM 910 N N . GLY A 1 120 ? 11.07 16.734 15.266 1 93.56 120 GLY A N 1
ATOM 911 C CA . GLY A 1 120 ? 10.547 17.656 14.281 1 93.56 120 GLY A CA 1
ATOM 912 C C . GLY A 1 120 ? 9.055 17.484 14.031 1 93.56 120 GLY A C 1
ATOM 913 O O . GLY A 1 120 ? 8.477 18.188 13.203 1 93.56 120 GLY A O 1
ATOM 914 N N . GLY A 1 121 ? 8.469 16.5 14.828 1 97 121 GLY A N 1
ATOM 915 C CA . GLY A 1 121 ? 7.059 16.328 14.523 1 97 121 GLY A CA 1
ATOM 916 C C . GLY A 1 121 ? 6.395 15.266 15.375 1 97 121 GLY A C 1
ATOM 917 O O . GLY A 1 121 ? 6.719 15.117 16.562 1 97 121 GLY A O 1
ATOM 918 N N . VAL A 1 122 ? 5.289 14.742 14.891 1 98.62 122 VAL A N 1
ATOM 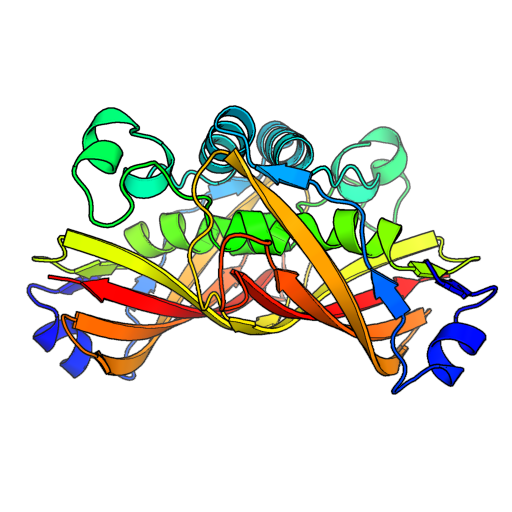919 C CA . VAL A 1 122 ? 4.484 13.719 15.547 1 98.62 122 VAL A CA 1
ATOM 920 C C . VAL A 1 122 ? 4.254 12.547 14.602 1 98.62 122 VAL A C 1
ATOM 922 O O . VAL A 1 122 ? 3.967 12.742 13.414 1 98.62 122 VAL A O 1
ATOM 925 N N . GLN A 1 123 ? 4.512 11.391 15.086 1 98.81 123 GLN A N 1
ATOM 926 C CA . GLN A 1 123 ? 4.109 10.172 14.398 1 98.81 123 GLN A CA 1
ATOM 927 C C . GLN A 1 123 ? 2.734 9.703 14.867 1 98.81 123 GLN A C 1
ATOM 929 O O . GLN A 1 123 ? 2.529 9.445 16.047 1 98.81 123 GLN A O 1
ATOM 934 N N . ALA A 1 124 ? 1.796 9.594 13.977 1 98.88 124 ALA A N 1
ATOM 935 C CA . ALA A 1 124 ? 0.438 9.156 14.289 1 98.88 124 ALA A CA 1
ATOM 936 C C . ALA A 1 124 ? 0.145 7.797 13.664 1 98.88 124 ALA A C 1
ATOM 938 O O . ALA A 1 124 ? 0.53 7.535 12.523 1 98.88 124 ALA A O 1
ATOM 939 N N . VAL A 1 125 ? -0.446 6.93 14.422 1 98.94 125 VAL A N 1
ATOM 940 C CA . VAL A 1 125 ? -1.046 5.707 13.906 1 98.94 125 VAL A CA 1
ATOM 941 C C . VAL A 1 125 ? -2.564 5.859 13.844 1 98.94 125 VAL A C 1
ATOM 943 O O . VAL A 1 125 ? -3.213 6.078 14.867 1 98.94 125 VAL A O 1
ATOM 946 N N . VAL A 1 126 ? -3.107 5.812 12.664 1 98.94 126 VAL A N 1
ATOM 947 C CA . VAL A 1 126 ? -4.547 5.934 12.453 1 98.94 126 VAL A CA 1
ATOM 948 C C . VAL A 1 126 ? -5.086 4.641 11.844 1 98.94 126 VAL A C 1
ATOM 950 O O . VAL A 1 126 ? -4.523 4.121 10.875 1 98.94 126 VAL A O 1
ATOM 953 N N . ARG A 1 127 ? -6.125 4.051 12.445 1 98.94 127 ARG A N 1
ATOM 954 C CA . ARG A 1 127 ? -6.812 2.902 11.859 1 98.94 127 ARG A CA 1
ATOM 955 C C . ARG A 1 127 ? -7.875 3.352 10.867 1 98.94 127 ARG A C 1
ATOM 957 O O . ARG A 1 127 ? -8.781 4.105 11.219 1 98.94 127 ARG A O 1
ATOM 964 N N . PHE A 1 128 ? -7.73 2.967 9.625 1 99 128 PHE A N 1
ATOM 965 C CA . PHE A 1 128 ? -8.734 3.205 8.594 1 99 128 PHE A CA 1
ATOM 966 C C . PHE A 1 128 ? -9.5 1.926 8.273 1 99 128 PHE A C 1
ATOM 968 O O . PHE A 1 128 ? -8.898 0.855 8.148 1 99 128 PHE A O 1
ATOM 975 N N . THR A 1 129 ? -10.805 1.999 8.242 1 99 129 THR A N 1
ATOM 976 C CA . THR A 1 129 ? -11.688 0.95 7.75 1 99 129 THR A CA 1
ATOM 977 C C . THR A 1 129 ? -12.43 1.413 6.5 1 99 129 THR A C 1
ATOM 979 O O . THR A 1 129 ? -13.234 2.348 6.559 1 99 129 THR A O 1
ATOM 982 N N . ILE A 1 130 ? -12.094 0.804 5.371 1 99 130 ILE A N 1
ATOM 983 C CA . ILE A 1 130 ? -12.719 1.159 4.102 1 99 130 ILE A CA 1
ATOM 984 C C . ILE A 1 130 ? -13.844 0.173 3.785 1 99 130 ILE A C 1
ATOM 986 O O . ILE A 1 130 ? -13.617 -1.038 3.732 1 99 130 ILE A O 1
ATOM 990 N N . THR A 1 131 ? -14.984 0.696 3.551 1 98.94 131 THR A N 1
ATOM 991 C CA . THR A 1 131 ? -16.188 -0.129 3.389 1 98.94 131 THR A CA 1
ATOM 992 C C . THR A 1 131 ? -16.984 0.313 2.166 1 98.94 131 THR A C 1
ATOM 994 O O . THR A 1 131 ? -16.625 1.294 1.507 1 98.94 131 THR A O 1
ATOM 997 N N . SER A 1 132 ? -17.922 -0.431 1.775 1 98.88 132 SER A N 1
ATOM 998 C CA . SER A 1 132 ? -18.984 -0.101 0.821 1 98.88 132 SER A CA 1
ATOM 999 C C . SER A 1 132 ? -20.328 -0.606 1.297 1 98.88 132 SER A C 1
ATOM 1001 O O . SER A 1 132 ? -20.406 -1.416 2.225 1 98.88 132 SER A O 1
ATOM 1003 N N . GLU A 1 133 ? -21.359 -0.057 0.714 1 97.94 133 GLU A N 1
ATOM 1004 C CA . GLU A 1 133 ? -22.719 -0.502 1.064 1 97.94 133 GLU A CA 1
ATOM 1005 C C . GLU A 1 133 ? -22.984 -1.911 0.545 1 97.94 133 GLU A C 1
ATOM 1007 O O . GLU A 1 133 ? -23.875 -2.605 1.046 1 97.94 133 GLU A O 1
ATOM 1012 N N . ALA A 1 134 ? -22.203 -2.334 -0.391 1 95.44 134 ALA A N 1
ATOM 1013 C CA . ALA A 1 134 ? -22.469 -3.58 -1.103 1 95.44 134 ALA A CA 1
ATOM 1014 C C . ALA A 1 134 ? -21.812 -4.766 -0.411 1 95.44 134 ALA A C 1
ATOM 1016 O O . ALA A 1 134 ? -22.047 -5.918 -0.784 1 95.44 134 ALA A O 1
ATOM 1017 N N . SER A 1 135 ? -20.984 -4.516 0.529 1 97.69 135 SER A N 1
ATOM 1018 C CA . SER A 1 135 ? -20.219 -5.586 1.146 1 97.69 135 SER A CA 1
ATOM 1019 C C . SER A 1 135 ? -20.406 -5.602 2.658 1 97.69 135 SER A C 1
ATOM 1021 O O . SER A 1 135 ? -20.312 -4.562 3.312 1 97.69 135 SER A O 1
ATOM 1023 N N . ALA A 1 136 ? -20.609 -6.766 3.268 1 97.69 136 ALA A N 1
ATOM 1024 C CA . ALA A 1 136 ? -20.719 -6.914 4.715 1 97.69 136 ALA A CA 1
ATOM 1025 C C . ALA A 1 136 ? -19.344 -6.797 5.383 1 97.69 136 ALA A C 1
ATOM 1027 O O . ALA A 1 136 ? -19.25 -6.398 6.547 1 97.69 136 ALA A O 1
ATOM 1028 N N . LYS A 1 137 ? -18.359 -7.16 4.688 1 98.62 137 LYS A N 1
ATOM 1029 C CA . LYS A 1 137 ? -16.984 -7.078 5.195 1 98.62 137 LYS A CA 1
ATOM 1030 C C . LYS A 1 137 ? -16.281 -5.84 4.66 1 98.62 137 LYS A C 1
ATOM 1032 O O . LYS A 1 137 ? -16.531 -5.414 3.531 1 98.62 137 LYS A O 1
ATOM 1037 N N . PRO A 1 138 ? -15.352 -5.266 5.477 1 98.94 138 PRO A N 1
ATOM 1038 C CA . PRO A 1 138 ? -14.555 -4.156 4.941 1 98.94 138 PRO A CA 1
ATOM 1039 C C . PRO A 1 138 ? -13.672 -4.578 3.77 1 98.94 138 PRO A C 1
ATOM 1041 O O . PRO A 1 138 ? -13.352 -5.762 3.625 1 98.94 138 PRO A O 1
ATOM 1044 N N . HIS A 1 139 ? -13.352 -3.611 2.926 1 98.94 139 HIS A N 1
ATOM 1045 C CA . HIS A 1 139 ? -12.484 -3.854 1.781 1 98.94 139 HIS A CA 1
ATOM 1046 C C . HIS A 1 139 ? -11.016 -3.697 2.162 1 98.94 139 HIS A C 1
ATOM 1048 O O . HIS A 1 139 ? -10.133 -4.27 1.515 1 98.94 139 HIS A O 1
ATOM 1054 N N . CYS A 1 140 ? -10.766 -2.887 3.184 1 98.94 140 CYS A N 1
ATOM 1055 C CA . CYS A 1 140 ? -9.43 -2.635 3.705 1 98.94 140 CYS A CA 1
ATOM 1056 C C . CYS A 1 140 ? -9.492 -2.189 5.16 1 98.94 140 CYS A C 1
ATOM 1058 O O . CYS A 1 140 ? -10.305 -1.341 5.523 1 98.94 140 CYS A O 1
ATOM 1060 N N . VAL A 1 141 ? -8.758 -2.783 5.996 1 98.94 141 VAL A N 1
ATOM 1061 C CA . VAL A 1 141 ? -8.469 -2.312 7.348 1 98.94 141 VAL A CA 1
ATOM 1062 C C . VAL A 1 141 ? -6.961 -2.125 7.516 1 98.94 141 VAL A C 1
ATOM 1064 O O . VAL A 1 141 ? -6.188 -3.057 7.293 1 98.94 141 VAL A O 1
ATOM 1067 N N . ALA A 1 142 ? -6.59 -0.941 7.855 1 98.94 142 ALA A N 1
ATOM 1068 C CA . ALA A 1 142 ? -5.164 -0.634 7.922 1 98.94 142 ALA A CA 1
ATOM 1069 C C . ALA A 1 142 ? -4.863 0.335 9.062 1 98.94 142 ALA A C 1
ATOM 1071 O O . ALA A 1 142 ? -5.566 1.334 9.234 1 98.94 142 ALA A O 1
ATOM 1072 N N . GLU A 1 143 ? -3.895 0.052 9.844 1 98.88 143 GLU A N 1
ATOM 1073 C CA . GLU A 1 143 ? -3.312 1.024 10.766 1 98.88 143 GLU A CA 1
ATOM 1074 C C . GLU A 1 143 ? -2.086 1.695 10.156 1 98.88 143 GLU A C 1
ATOM 1076 O O . GLU A 1 143 ? -0.979 1.156 10.227 1 98.88 143 GLU A O 1
ATOM 1081 N N . THR A 1 144 ? -2.299 2.877 9.617 1 98.88 144 THR A N 1
ATOM 1082 C CA . THR A 1 144 ? -1.275 3.576 8.844 1 98.88 144 THR A CA 1
ATOM 1083 C C . THR A 1 144 ? -0.436 4.477 9.75 1 98.88 144 THR A C 1
ATOM 1085 O O . THR A 1 144 ? -0.958 5.078 10.688 1 98.88 144 THR A O 1
ATOM 1088 N N . ILE A 1 145 ? 0.826 4.516 9.523 1 98.94 145 ILE A N 1
ATOM 1089 C CA . ILE A 1 145 ? 1.762 5.34 10.273 1 98.94 145 ILE A CA 1
ATOM 1090 C C . ILE A 1 145 ? 2.146 6.566 9.453 1 98.94 145 ILE A C 1
ATOM 1092 O O . ILE A 1 145 ? 2.746 6.441 8.383 1 98.94 145 ILE A O 1
ATOM 1096 N N . THR A 1 146 ? 1.808 7.684 9.906 1 98.75 146 THR A N 1
ATOM 1097 C CA . THR A 1 146 ? 2.123 8.945 9.234 1 98.75 146 THR A CA 1
ATOM 1098 C C . THR A 1 146 ? 2.936 9.852 10.156 1 98.75 146 THR A C 1
ATOM 1100 O O . THR A 1 146 ? 2.619 9.992 11.336 1 98.75 146 THR A O 1
ATOM 1103 N N . ARG A 1 147 ? 3.975 10.422 9.664 1 98.5 147 ARG A N 1
ATOM 1104 C CA . ARG A 1 147 ? 4.734 11.445 10.383 1 98.5 147 ARG A CA 1
ATOM 1105 C C . ARG A 1 147 ? 4.387 12.844 9.875 1 98.5 147 ARG A C 1
ATOM 1107 O O . ARG A 1 147 ? 4.535 13.133 8.688 1 98.5 147 ARG A O 1
ATOM 1114 N N . PHE A 1 148 ? 3.906 13.586 10.781 1 98.31 148 PHE A N 1
ATOM 1115 C CA . PHE A 1 148 ? 3.613 14.984 10.508 1 98.31 148 PHE A CA 1
ATOM 1116 C C . PHE A 1 148 ? 4.766 15.875 10.953 1 98.31 148 PHE A C 1
ATOM 1118 O O . PHE A 1 148 ? 5.223 15.789 12.094 1 98.31 148 PHE A O 1
ATOM 1125 N N . TYR A 1 149 ? 5.215 16.688 10.062 1 96.06 149 TYR A N 1
ATOM 1126 C CA . TYR A 1 149 ? 6.262 17.641 10.398 1 96.06 149 TYR A CA 1
ATOM 1127 C C . TYR A 1 149 ? 5.742 19.078 10.312 1 96.06 149 TYR A C 1
ATOM 1129 O O . TYR A 1 149 ? 4.988 19.406 9.406 1 96.06 149 TYR A O 1
ATOM 1137 N N . ALA A 1 150 ? 6.098 19.891 11.289 1 92.12 150 ALA A N 1
ATOM 1138 C CA . ALA A 1 150 ? 5.652 21.281 11.398 1 92.12 150 ALA A CA 1
ATOM 1139 C C . ALA A 1 150 ? 6.664 22.234 10.766 1 92.12 150 ALA A C 1
ATOM 1141 O O . ALA A 1 150 ? 7.844 21.906 10.648 1 92.12 150 ALA A O 1
ATOM 1142 N N . MET B 1 1 ? 16.203 -16.188 -9.336 1 92 1 MET B N 1
ATOM 1143 C CA . MET B 1 1 ? 14.773 -16.422 -9.18 1 92 1 MET B CA 1
ATOM 1144 C C . MET B 1 1 ? 14.492 -17.891 -8.891 1 92 1 MET B C 1
ATOM 1146 O O . MET B 1 1 ? 15.016 -18.766 -9.57 1 92 1 MET B O 1
ATOM 1150 N N . THR B 1 2 ? 13.781 -18.172 -7.867 1 97.56 2 THR B N 1
ATOM 1151 C CA . THR B 1 2 ? 13.422 -19.547 -7.504 1 97.56 2 THR B CA 1
ATOM 1152 C C . THR B 1 2 ? 12.078 -19.922 -8.117 1 97.56 2 THR B C 1
ATOM 1154 O O . THR B 1 2 ? 11.141 -19.125 -8.125 1 97.56 2 THR B O 1
ATOM 1157 N N . SER B 1 3 ? 12.016 -21.141 -8.633 1 98.31 3 SER B N 1
ATOM 1158 C CA . SER B 1 3 ? 10.766 -21.641 -9.195 1 98.31 3 SER B CA 1
ATOM 1159 C C . SER B 1 3 ? 10.266 -22.859 -8.43 1 98.31 3 SER B C 1
ATOM 1161 O O . SER B 1 3 ? 11.023 -23.797 -8.172 1 98.31 3 SER B O 1
ATOM 1163 N N . PHE B 1 4 ? 9.047 -22.812 -8.07 1 98.5 4 PHE B N 1
ATOM 1164 C CA . PHE B 1 4 ? 8.406 -23.938 -7.402 1 98.5 4 PHE B CA 1
ATOM 1165 C C . PHE B 1 4 ? 7.441 -24.656 -8.344 1 98.5 4 PHE B C 1
ATOM 1167 O O . PHE B 1 4 ? 6.609 -24.016 -8.992 1 98.5 4 PHE B O 1
ATOM 1174 N N . ALA B 1 5 ? 7.438 -25.953 -8.32 1 98 5 ALA B N 1
ATOM 1175 C CA . ALA B 1 5 ? 6.59 -26.75 -9.211 1 98 5 ALA B CA 1
ATOM 1176 C C . ALA B 1 5 ? 5.172 -26.859 -8.664 1 98 5 ALA B C 1
ATOM 1178 O O . ALA B 1 5 ? 4.262 -27.312 -9.359 1 98 5 ALA B O 1
ATOM 1179 N N . SER B 1 6 ? 5.07 -26.594 -7.391 1 96.94 6 SER B N 1
ATOM 1180 C CA . SER B 1 6 ? 3.766 -26.703 -6.746 1 96.94 6 SER B CA 1
ATOM 1181 C C . SER B 1 6 ? 3.684 -25.844 -5.492 1 96.94 6 SER B C 1
ATOM 1183 O O . SER B 1 6 ? 4.703 -25.375 -4.992 1 96.94 6 SER B O 1
ATOM 1185 N N . LEU B 1 7 ? 2.492 -25.672 -5.039 1 97.69 7 LEU B N 1
ATOM 1186 C CA . LEU B 1 7 ? 2.277 -24.984 -3.764 1 97.69 7 LEU B CA 1
ATOM 1187 C C . LEU B 1 7 ? 2.898 -25.781 -2.617 1 97.69 7 LEU B C 1
ATOM 1189 O O . LEU B 1 7 ? 3.379 -25.188 -1.644 1 97.69 7 LEU B O 1
ATOM 1193 N N . ALA B 1 8 ? 2.914 -27.078 -2.76 1 97.19 8 ALA B N 1
ATOM 1194 C CA . ALA B 1 8 ? 3.545 -27.922 -1.751 1 97.19 8 ALA B CA 1
ATOM 1195 C C . ALA B 1 8 ? 5.039 -27.625 -1.648 1 97.19 8 ALA B C 1
ATOM 1197 O O . ALA B 1 8 ? 5.594 -27.578 -0.548 1 97.19 8 ALA B O 1
ATOM 1198 N N . GLU B 1 9 ? 5.629 -27.453 -2.781 1 98.12 9 GLU B N 1
ATOM 1199 C CA . GLU B 1 9 ? 7.051 -27.125 -2.777 1 98.12 9 GLU B CA 1
ATOM 1200 C C . GLU B 1 9 ? 7.297 -25.75 -2.15 1 98.12 9 GLU B C 1
ATOM 1202 O O . GLU B 1 9 ? 8.289 -25.562 -1.444 1 98.12 9 GLU B O 1
ATOM 1207 N N . LEU B 1 10 ? 6.414 -24.797 -2.443 1 98.25 10 LEU B N 1
ATOM 1208 C CA . LEU B 1 10 ? 6.516 -23.484 -1.79 1 98.25 10 LEU B CA 1
ATOM 1209 C C . LEU B 1 10 ? 6.438 -23.641 -0.274 1 98.25 10 LEU B C 1
ATOM 1211 O O . LEU B 1 10 ? 7.266 -23.078 0.452 1 98.25 10 LEU B O 1
ATOM 1215 N N . THR B 1 11 ? 5.48 -24.406 0.174 1 98.25 11 THR B N 1
ATOM 1216 C CA . THR B 1 11 ? 5.258 -24.609 1.602 1 98.25 11 THR B CA 1
ATOM 1217 C C . THR B 1 11 ? 6.484 -25.25 2.254 1 98.25 11 THR B C 1
ATOM 1219 O O . THR B 1 11 ? 6.852 -24.891 3.375 1 98.25 11 THR B O 1
ATOM 1222 N N . ALA B 1 12 ? 7.125 -26.078 1.582 1 98.25 12 ALA B N 1
ATOM 1223 C CA . ALA B 1 12 ? 8.281 -26.797 2.107 1 98.25 12 ALA B CA 1
ATOM 1224 C C . ALA B 1 12 ? 9.5 -25.891 2.193 1 98.25 12 ALA B C 1
ATOM 1226 O O . ALA B 1 12 ? 10.5 -26.234 2.836 1 98.25 12 ALA B O 1
ATOM 1227 N N . ALA B 1 13 ? 9.383 -24.75 1.568 1 98.44 13 ALA B N 1
ATOM 1228 C CA . ALA B 1 13 ? 10.539 -23.859 1.471 1 98.44 13 ALA B CA 1
ATOM 1229 C C . ALA B 1 13 ? 10.508 -22.797 2.566 1 98.44 13 ALA B C 1
ATOM 1231 O O . ALA B 1 13 ? 11.336 -21.875 2.574 1 98.44 13 ALA B O 1
ATOM 1232 N N . VAL B 1 14 ? 9.586 -22.828 3.508 1 98.69 14 VAL B N 1
ATOM 1233 C CA . VAL B 1 14 ? 9.43 -21.828 4.559 1 98.69 14 VAL B CA 1
ATOM 1234 C C . VAL B 1 14 ? 10.766 -21.609 5.27 1 98.69 14 VAL B C 1
ATOM 1236 O O . VAL B 1 14 ? 11.469 -22.578 5.586 1 98.69 14 VAL B O 1
ATOM 1239 N N . GLY B 1 15 ? 11.156 -20.328 5.453 1 98.62 15 GLY B N 1
ATOM 1240 C CA . GLY B 1 15 ? 12.383 -19.984 6.152 1 98.62 15 GLY B CA 1
ATOM 1241 C C . GLY B 1 15 ? 13.547 -19.734 5.219 1 98.62 15 GLY B C 1
ATOM 1242 O O . GLY B 1 15 ? 14.656 -19.422 5.668 1 98.62 15 GLY B O 1
ATOM 1243 N N . THR B 1 16 ? 13.297 -19.766 3.893 1 98.56 16 THR B N 1
ATOM 1244 C CA . THR B 1 16 ? 14.391 -19.625 2.945 1 98.56 16 THR B CA 1
ATOM 1245 C C . THR B 1 16 ? 14.281 -18.312 2.182 1 98.56 16 THR B C 1
ATOM 1247 O O . THR B 1 16 ? 13.211 -17.688 2.152 1 98.56 16 THR B O 1
ATOM 1250 N N . GLU B 1 17 ? 15.406 -17.906 1.574 1 98.62 17 GLU B N 1
ATOM 1251 C CA . GLU B 1 17 ? 15.422 -16.797 0.612 1 98.62 17 GLU B CA 1
ATOM 1252 C C . GLU B 1 17 ? 14.891 -17.25 -0.746 1 98.62 17 GLU B C 1
ATOM 1254 O O . GLU B 1 17 ? 15.258 -18.328 -1.238 1 98.62 17 GLU B O 1
ATOM 1259 N N . LEU B 1 18 ? 14.07 -16.422 -1.281 1 98.81 18 LEU B N 1
ATOM 1260 C CA . LEU B 1 18 ? 13.422 -16.812 -2.523 1 98.81 18 LEU B CA 1
ATOM 1261 C C . LEU B 1 18 ? 14.141 -16.219 -3.73 1 98.81 18 LEU B C 1
ATOM 1263 O O . LEU B 1 18 ? 14.133 -16.812 -4.812 1 98.81 18 LEU B O 1
ATOM 1267 N N . GLY B 1 19 ? 14.68 -15.023 -3.607 1 98.75 19 GLY B N 1
ATOM 1268 C CA . GLY B 1 19 ? 15.375 -14.422 -4.734 1 98.75 19 GLY B CA 1
ATOM 1269 C C . GLY B 1 19 ? 15.453 -12.906 -4.645 1 98.75 19 GLY B C 1
ATOM 1270 O O . GLY B 1 19 ? 15.094 -12.32 -3.619 1 98.75 19 GLY B O 1
ATOM 1271 N N . THR B 1 20 ? 16.031 -12.336 -5.727 1 98.81 20 THR B N 1
ATOM 1272 C CA . THR B 1 20 ? 16.188 -10.891 -5.891 1 98.81 20 THR B CA 1
ATOM 1273 C C . THR B 1 20 ? 15.703 -10.445 -7.266 1 98.81 20 THR B C 1
ATOM 1275 O O . THR B 1 20 ? 15.961 -11.117 -8.273 1 98.81 20 THR B O 1
ATOM 1278 N N . SER B 1 21 ? 15.008 -9.391 -7.262 1 98.88 21 SER B N 1
ATOM 1279 C CA . SER B 1 21 ? 14.484 -8.891 -8.523 1 98.88 21 SER B CA 1
ATOM 1280 C C . SER B 1 21 ? 15.57 -8.156 -9.32 1 98.88 21 SER B C 1
ATOM 1282 O O . SER B 1 21 ? 16.672 -7.93 -8.812 1 98.88 21 SER B O 1
ATOM 1284 N N . GLU B 1 22 ? 15.211 -7.871 -10.609 1 98.62 22 GLU B N 1
ATOM 1285 C CA . GLU B 1 22 ? 16.031 -6.941 -11.383 1 98.62 22 GLU B CA 1
ATOM 1286 C C . GLU B 1 22 ? 15.922 -5.523 -10.828 1 98.62 22 GLU B C 1
ATOM 1288 O O . GLU B 1 22 ? 15.094 -5.25 -9.961 1 98.62 22 GLU B O 1
ATOM 1293 N N . TRP B 1 23 ? 16.828 -4.676 -11.312 1 98.88 23 TRP B N 1
ATOM 1294 C CA . TRP B 1 23 ? 16.75 -3.26 -10.969 1 98.88 23 TRP B CA 1
ATOM 1295 C C . TRP B 1 23 ? 15.648 -2.566 -11.766 1 98.88 23 TRP B C 1
ATOM 1297 O O . TRP B 1 23 ? 15.5 -2.809 -12.961 1 98.88 23 TRP B O 1
ATOM 1307 N N . HIS B 1 24 ? 14.859 -1.759 -11.07 1 98.88 24 HIS B N 1
ATOM 1308 C CA . HIS B 1 24 ? 13.828 -0.931 -11.695 1 98.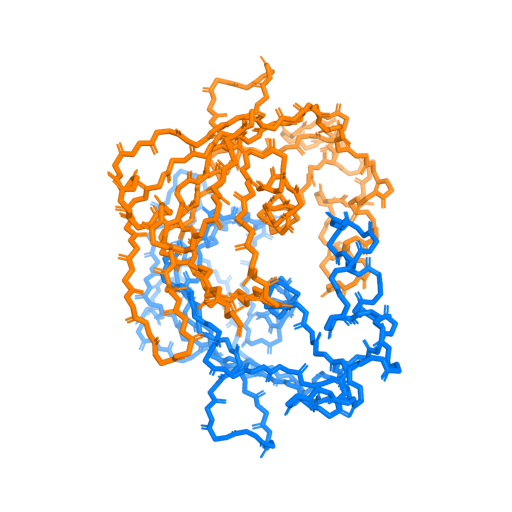88 24 HIS B CA 1
ATOM 1309 C C . HIS B 1 24 ? 13.992 0.535 -11.312 1 98.88 24 HIS B C 1
ATOM 1311 O O . HIS B 1 24 ? 13.922 0.883 -10.133 1 98.88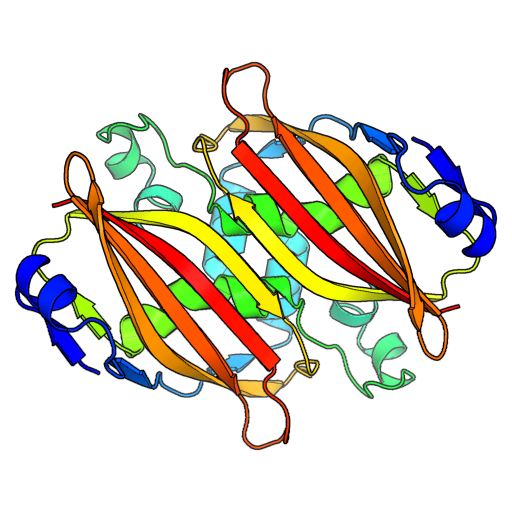 24 HIS B O 1
ATOM 1317 N N . THR B 1 25 ? 14.164 1.395 -12.297 1 98.88 25 THR B N 1
ATOM 1318 C CA . THR B 1 25 ? 14.32 2.816 -12.016 1 98.88 25 THR B CA 1
ATOM 1319 C C . THR B 1 25 ? 12.961 3.494 -11.867 1 98.88 25 THR B C 1
ATOM 1321 O O . THR B 1 25 ? 12.078 3.32 -12.711 1 98.88 25 THR B O 1
ATOM 1324 N N . ILE B 1 26 ? 12.82 4.242 -10.781 1 98.88 26 ILE B N 1
ATOM 1325 C CA . ILE B 1 26 ? 11.594 4.992 -10.547 1 98.88 26 ILE B CA 1
ATOM 1326 C C . ILE B 1 26 ? 11.641 6.312 -11.32 1 98.88 26 ILE B C 1
ATOM 1328 O O . ILE B 1 26 ? 12.477 7.168 -11.039 1 98.88 26 ILE B O 1
ATOM 1332 N N . GLU B 1 27 ? 10.68 6.441 -12.219 1 98.69 27 GLU B N 1
ATOM 1333 C CA . GLU B 1 27 ? 10.625 7.648 -13.047 1 98.69 27 GLU B CA 1
ATOM 1334 C C . GLU B 1 27 ? 9.484 8.57 -12.602 1 98.69 27 GLU B C 1
ATOM 1336 O O . GLU B 1 27 ? 8.531 8.117 -11.969 1 98.69 27 GLU B O 1
ATOM 1341 N N . GLN B 1 28 ? 9.625 9.836 -12.984 1 98.81 28 GLN B N 1
ATOM 1342 C CA . GLN B 1 28 ? 8.594 10.805 -12.625 1 98.81 28 GLN B CA 1
ATOM 1343 C C . GLN B 1 28 ? 7.25 10.438 -13.234 1 98.81 28 GLN B C 1
ATOM 1345 O O . GLN B 1 28 ? 6.203 10.648 -12.617 1 98.81 28 GLN B O 1
ATOM 1350 N N . ARG B 1 29 ? 7.301 9.945 -14.469 1 98.62 29 ARG B N 1
ATOM 1351 C CA . ARG B 1 29 ? 6.055 9.547 -15.117 1 98.62 29 ARG B CA 1
ATOM 1352 C C . ARG B 1 29 ? 5.305 8.516 -14.289 1 98.62 29 ARG B C 1
ATOM 1354 O O . ARG B 1 29 ? 4.082 8.578 -14.156 1 98.62 29 ARG B O 1
ATOM 1361 N N . GLN B 1 30 ? 6.035 7.582 -13.766 1 98.81 30 GLN B N 1
ATOM 1362 C CA . GLN B 1 30 ? 5.457 6.555 -12.906 1 98.81 30 GLN B CA 1
ATOM 1363 C C . GLN B 1 30 ? 4.848 7.176 -11.648 1 98.81 30 GLN B C 1
ATOM 1365 O O . GLN B 1 30 ? 3.723 6.84 -11.273 1 98.81 30 GLN B O 1
ATOM 1370 N N . ILE B 1 31 ? 5.539 8.07 -11.031 1 98.94 31 ILE B N 1
ATOM 1371 C CA . ILE B 1 31 ? 5.086 8.789 -9.844 1 98.94 31 ILE B CA 1
ATOM 1372 C C . ILE B 1 31 ? 3.82 9.578 -10.172 1 98.94 31 ILE B C 1
ATOM 1374 O O . ILE B 1 31 ? 2.848 9.547 -9.414 1 98.94 31 ILE B O 1
ATOM 1378 N N . ASP B 1 32 ? 3.773 10.211 -11.344 1 98.88 32 ASP B N 1
ATOM 1379 C CA . ASP B 1 32 ? 2.623 11.008 -11.758 1 98.88 32 ASP B CA 1
ATOM 1380 C C . ASP B 1 32 ? 1.404 10.125 -12.016 1 98.88 32 ASP B C 1
ATOM 1382 O O . ASP B 1 32 ? 0.286 10.477 -11.633 1 98.88 32 ASP B O 1
ATOM 1386 N N . LEU B 1 33 ? 1.593 8.977 -12.672 1 98.88 33 LEU B N 1
ATOM 1387 C CA . LEU B 1 33 ? 0.499 8.047 -12.93 1 98.88 33 LEU B CA 1
ATOM 1388 C C . LEU B 1 33 ? -0.104 7.547 -11.617 1 98.88 33 LEU B C 1
ATOM 1390 O O . LEU B 1 33 ? -1.326 7.445 -11.492 1 98.88 33 LEU B O 1
ATOM 1394 N N . PHE B 1 34 ? 0.778 7.27 -10.648 1 98.94 34 PHE B N 1
ATOM 1395 C CA . PHE B 1 34 ? 0.329 6.793 -9.352 1 98.94 34 PHE B CA 1
ATOM 1396 C C . PHE B 1 34 ? -0.49 7.859 -8.633 1 98.94 34 PHE B C 1
ATOM 1398 O O . PHE B 1 34 ? -1.537 7.562 -8.055 1 98.94 34 PHE B O 1
ATOM 1405 N N . ALA B 1 35 ? -0.011 9.094 -8.742 1 98.94 35 ALA B N 1
ATOM 1406 C CA . ALA B 1 35 ? -0.744 10.211 -8.156 1 98.94 35 ALA B CA 1
ATOM 1407 C C . ALA B 1 35 ? -2.123 10.359 -8.789 1 98.94 35 ALA B C 1
ATOM 1409 O O . ALA B 1 35 ? -3.111 10.602 -8.094 1 98.94 35 ALA B O 1
ATOM 1410 N N . GLU B 1 36 ? -2.164 10.203 -10.055 1 98.81 36 GLU B N 1
ATOM 1411 C CA . GLU B 1 36 ? -3.441 10.305 -10.75 1 98.81 36 GLU B CA 1
ATOM 1412 C C . GLU B 1 36 ? -4.387 9.18 -10.344 1 98.81 36 GLU B C 1
ATOM 1414 O O . GLU B 1 36 ? -5.574 9.414 -10.109 1 98.81 36 GLU B O 1
ATOM 1419 N N . ALA B 1 37 ? -3.898 8.016 -10.234 1 98.88 37 ALA B N 1
ATOM 1420 C CA . ALA B 1 37 ? -4.711 6.848 -9.914 1 98.88 37 ALA B CA 1
ATOM 1421 C C . ALA B 1 37 ? -5.254 6.934 -8.492 1 98.88 37 ALA B C 1
ATOM 1423 O O . ALA B 1 37 ? -6.375 6.5 -8.219 1 98.88 37 ALA B O 1
ATOM 1424 N N . THR B 1 38 ? -4.5 7.523 -7.562 1 98.81 38 THR B N 1
ATOM 1425 C CA . THR B 1 38 ? -4.832 7.441 -6.145 1 98.81 38 THR B CA 1
ATOM 1426 C C . THR B 1 38 ? -5.426 8.758 -5.652 1 98.81 38 THR B C 1
ATOM 1428 O O . THR B 1 38 ? -6.07 8.797 -4.602 1 98.81 38 THR B O 1
ATOM 1431 N N . GLY B 1 39 ? -5.07 9.859 -6.355 1 98.44 39 GLY B N 1
ATOM 1432 C CA . GLY B 1 39 ? -5.48 11.188 -5.938 1 98.44 39 GLY B CA 1
ATOM 1433 C C . GLY B 1 39 ? -4.477 11.867 -5.027 1 98.44 39 GLY B C 1
ATOM 1434 O O . GLY B 1 39 ? -4.672 13.008 -4.621 1 98.44 39 GLY B O 1
ATOM 1435 N N . ASP B 1 40 ? -3.398 11.188 -4.688 1 98.38 40 ASP B N 1
ATOM 1436 C CA . ASP B 1 40 ? -2.395 11.766 -3.803 1 98.38 40 ASP B CA 1
ATOM 1437 C C . ASP B 1 40 ? -1.405 12.633 -4.586 1 98.38 40 ASP B C 1
ATOM 1439 O O . ASP B 1 40 ? -0.372 12.141 -5.043 1 98.38 40 ASP B O 1
ATOM 1443 N N . HIS B 1 41 ? -1.707 13.898 -4.633 1 98.56 41 HIS B N 1
ATOM 1444 C CA . HIS B 1 41 ? -0.905 14.836 -5.41 1 98.56 41 HIS B CA 1
ATOM 1445 C C . HIS B 1 41 ? -0.053 15.711 -4.5 1 98.56 41 HIS B C 1
ATOM 1447 O O . HIS B 1 41 ? 0.196 16.875 -4.812 1 98.56 41 HIS B O 1
ATOM 1453 N N . GLN B 1 42 ? 0.307 15.203 -3.287 1 98.06 42 GLN B N 1
ATOM 1454 C CA . GLN B 1 42 ? 1.19 15.977 -2.42 1 98.06 42 GLN B CA 1
ATOM 1455 C C . GLN B 1 42 ? 2.426 16.453 -3.18 1 98.06 42 GLN B C 1
ATOM 1457 O O . GLN B 1 42 ? 2.99 15.711 -3.984 1 98.06 42 GLN B O 1
ATOM 1462 N N . TRP B 1 43 ? 2.85 17.609 -2.836 1 97.81 43 TRP B N 1
ATOM 1463 C CA . TRP B 1 43 ? 3.865 18.312 -3.619 1 97.81 43 TRP B CA 1
ATOM 1464 C C . TRP B 1 43 ? 5.188 17.547 -3.59 1 97.81 43 TRP B C 1
ATOM 1466 O O . TRP B 1 43 ? 5.965 17.609 -4.543 1 97.81 43 TRP B O 1
ATOM 1476 N N . ILE B 1 44 ? 5.48 16.812 -2.619 1 98.12 44 ILE B N 1
ATOM 1477 C CA . ILE B 1 44 ? 6.746 16.094 -2.506 1 98.12 44 ILE B CA 1
ATOM 1478 C C . ILE B 1 44 ? 6.836 15.031 -3.602 1 98.12 44 ILE B C 1
ATOM 1480 O O . ILE B 1 44 ? 7.918 14.508 -3.879 1 98.12 44 ILE B O 1
ATOM 1484 N N . HIS B 1 45 ? 5.695 14.648 -4.18 1 98.81 45 HIS B N 1
ATOM 1485 C CA . HIS B 1 45 ? 5.664 13.602 -5.195 1 98.81 45 HIS B CA 1
ATOM 1486 C C . HIS B 1 45 ? 5.59 14.188 -6.598 1 98.81 45 HIS B C 1
ATOM 1488 O O . HIS B 1 45 ? 6.125 13.617 -7.547 1 98.81 45 HIS B O 1
ATOM 1494 N N . VAL B 1 46 ? 4.922 15.375 -6.789 1 98.75 46 VAL B N 1
ATOM 1495 C CA . VAL B 1 46 ? 4.5 15.688 -8.148 1 98.75 46 VAL B CA 1
ATOM 1496 C C . VAL B 1 46 ? 4.922 17.109 -8.508 1 98.75 46 VAL B C 1
ATOM 1498 O O . VAL B 1 46 ? 4.617 17.594 -9.602 1 98.75 46 VAL B O 1
ATOM 1501 N N . ASP B 1 47 ? 5.539 17.844 -7.621 1 98.5 47 ASP B N 1
ATOM 1502 C CA . ASP B 1 47 ? 5.98 19.219 -7.875 1 98.5 47 ASP B CA 1
ATOM 1503 C C . ASP B 1 47 ? 7.504 19.312 -7.848 1 98.5 47 ASP B C 1
ATOM 1505 O O . ASP B 1 47 ? 8.094 19.656 -6.816 1 98.5 47 ASP B O 1
ATOM 1509 N N . PRO B 1 48 ? 8.125 19.125 -9.023 1 98.06 48 PRO B N 1
ATOM 1510 C CA . PRO B 1 48 ? 9.594 19.109 -9.055 1 98.06 48 PRO B CA 1
ATOM 1511 C C . PRO B 1 48 ? 10.203 20.422 -8.562 1 98.06 48 PRO B C 1
ATOM 1513 O O . PRO B 1 48 ? 11.258 20.406 -7.918 1 98.06 48 PRO B O 1
ATOM 1516 N N . GLU B 1 49 ? 9.625 21.547 -8.852 1 97.94 49 GLU B N 1
ATOM 1517 C CA . GLU B 1 49 ? 10.18 22.844 -8.438 1 97.94 49 GLU B CA 1
ATOM 1518 C C . GLU B 1 49 ? 10.172 22.984 -6.922 1 97.94 49 GLU B C 1
ATOM 1520 O O . GLU B 1 49 ? 11.18 23.359 -6.324 1 97.94 49 GLU B O 1
ATOM 1525 N N . ARG B 1 50 ? 9.055 22.688 -6.328 1 97.44 50 ARG B N 1
ATOM 1526 C CA . ARG B 1 50 ? 8.969 22.781 -4.875 1 97.44 50 ARG B CA 1
ATOM 1527 C C . ARG B 1 50 ? 9.852 21.734 -4.203 1 97.44 50 ARG B C 1
ATOM 1529 O O . ARG B 1 50 ? 10.484 22.016 -3.182 1 97.44 50 ARG B O 1
ATOM 1536 N N . ALA B 1 51 ? 9.875 20.547 -4.77 1 97.38 51 ALA B N 1
ATOM 1537 C CA . ALA B 1 51 ? 10.648 19.453 -4.195 1 97.38 51 ALA B CA 1
ATOM 1538 C C . ALA B 1 51 ? 12.148 19.75 -4.234 1 97.38 51 ALA B C 1
ATOM 1540 O O . ALA B 1 51 ? 12.891 19.328 -3.346 1 97.38 51 ALA B O 1
ATOM 1541 N N . LYS B 1 52 ? 12.578 20.469 -5.242 1 96.88 52 LYS B N 1
ATOM 1542 C CA . LYS B 1 52 ? 13.984 20.828 -5.383 1 96.88 52 LYS B CA 1
ATOM 1543 C C . LYS B 1 52 ? 14.477 21.609 -4.172 1 96.88 52 LYS B C 1
ATOM 1545 O O . LYS B 1 52 ? 15.641 21.5 -3.787 1 96.88 52 LYS B O 1
ATOM 1550 N N . GLU B 1 53 ? 13.648 22.328 -3.568 1 95.19 53 GLU B N 1
ATOM 1551 C CA . GLU B 1 53 ? 13.984 23.203 -2.445 1 95.19 53 GLU B CA 1
ATOM 1552 C C . GLU B 1 53 ? 13.789 22.484 -1.112 1 95.19 53 GLU B C 1
ATOM 1554 O O . GLU B 1 53 ? 14.07 23.047 -0.053 1 95.19 53 GLU B O 1
ATOM 1559 N N . SER B 1 54 ? 13.328 21.297 -1.19 1 94.44 54 SER B N 1
ATOM 1560 C CA . SER B 1 54 ? 13.055 20.531 0.02 1 94.44 54 SER B CA 1
ATOM 1561 C C . SER B 1 54 ? 14.289 19.75 0.47 1 94.44 54 SER B C 1
ATOM 1563 O O . SER B 1 54 ? 15.32 19.781 -0.201 1 94.44 54 SER B O 1
ATOM 1565 N N . THR B 1 55 ? 14.172 19.062 1.616 1 94.06 55 THR B N 1
ATOM 1566 C CA . THR B 1 55 ? 15.234 18.234 2.168 1 94.06 55 THR B CA 1
ATOM 1567 C C . THR B 1 55 ? 15.523 17.062 1.249 1 94.06 55 THR B C 1
ATOM 1569 O O . THR B 1 55 ? 16.578 16.438 1.351 1 94.06 55 THR B O 1
ATOM 1572 N N . PHE B 1 56 ? 14.688 16.781 0.265 1 95.94 56 PHE B N 1
ATOM 1573 C CA . PHE B 1 56 ? 14.852 15.633 -0.618 1 95.94 56 PHE B CA 1
ATOM 1574 C C . PHE B 1 56 ? 15.648 16.016 -1.86 1 95.94 56 PHE B C 1
ATOM 1576 O O . PHE B 1 56 ? 16.203 15.148 -2.541 1 95.94 56 PHE B O 1
ATOM 1583 N N . GLY B 1 57 ? 15.602 17.281 -2.207 1 97.56 57 GLY B N 1
ATOM 1584 C CA . GLY B 1 57 ? 16.328 17.781 -3.363 1 97.56 57 GLY B CA 1
ATOM 1585 C C . GLY B 1 57 ? 15.664 17.422 -4.68 1 97.56 57 GLY B C 1
ATOM 1586 O O . GLY B 1 57 ? 16.125 17.859 -5.746 1 97.56 57 GLY B O 1
ATOM 1587 N N . SER B 1 58 ? 14.711 16.594 -4.703 1 98.38 58 SER B N 1
ATOM 1588 C CA . SER B 1 58 ? 13.891 16.172 -5.828 1 98.38 58 SER B CA 1
ATOM 1589 C C . SER B 1 58 ? 12.586 15.539 -5.355 1 98.38 58 SER B C 1
ATOM 1591 O O . SER B 1 58 ? 12.344 15.422 -4.148 1 98.38 58 SER B O 1
ATOM 1593 N N . THR B 1 59 ? 11.648 15.297 -6.289 1 98.75 59 THR B N 1
ATOM 1594 C CA . THR B 1 59 ? 10.461 14.547 -5.891 1 98.75 59 THR B CA 1
ATOM 1595 C C . THR B 1 59 ? 10.836 13.156 -5.391 1 98.75 59 THR B C 1
ATOM 1597 O O . THR B 1 59 ? 11.898 12.633 -5.738 1 98.75 59 THR B O 1
ATOM 1600 N N . ILE B 1 60 ? 10.039 12.633 -4.559 1 98.81 60 ILE B N 1
ATOM 1601 C CA . ILE B 1 60 ? 10.219 11.266 -4.074 1 98.81 60 ILE B CA 1
ATOM 1602 C C . ILE B 1 60 ? 8.977 10.445 -4.406 1 98.81 60 ILE B C 1
ATOM 1604 O O . ILE B 1 60 ? 7.871 10.977 -4.496 1 98.81 60 ILE B O 1
ATOM 1608 N N . ALA B 1 61 ? 9.172 9.164 -4.617 1 98.94 61 ALA B N 1
ATOM 1609 C CA . ALA B 1 61 ? 8.062 8.25 -4.852 1 98.94 61 ALA B CA 1
ATOM 1610 C C . ALA B 1 61 ? 7.16 8.156 -3.627 1 98.94 61 ALA B C 1
ATOM 1612 O O . ALA B 1 61 ? 7.625 8.297 -2.492 1 98.94 61 ALA B O 1
ATOM 1613 N N . HIS B 1 62 ? 5.863 7.973 -3.906 1 98.94 62 HIS B N 1
ATOM 1614 C CA . HIS B 1 62 ? 4.992 7.562 -2.809 1 98.94 62 HIS B CA 1
ATOM 1615 C C . HIS B 1 62 ? 5.496 6.281 -2.156 1 98.94 62 HIS B C 1
ATOM 1617 O O . HIS B 1 62 ? 5.855 5.324 -2.85 1 98.94 62 HIS B O 1
ATOM 1623 N N . GLY B 1 63 ? 5.543 6.242 -0.773 1 98.88 63 GLY B N 1
ATOM 1624 C CA . GLY B 1 63 ? 5.789 4.965 -0.123 1 98.88 63 GLY B CA 1
ATOM 1625 C C . GLY B 1 63 ? 4.898 3.85 -0.635 1 98.88 63 GLY B C 1
ATOM 1626 O O . GLY B 1 63 ? 5.363 2.734 -0.878 1 98.88 63 GLY B O 1
ATOM 1627 N N . TYR B 1 64 ? 3.625 4.172 -0.868 1 98.94 64 TYR B N 1
ATOM 1628 C CA . TYR B 1 64 ? 2.664 3.18 -1.338 1 98.94 64 TYR B CA 1
ATOM 1629 C C . TYR B 1 64 ? 2.947 2.791 -2.785 1 98.94 64 TYR B C 1
ATOM 1631 O O . TYR B 1 64 ? 2.6 1.688 -3.217 1 98.94 64 TYR B O 1
ATOM 1639 N N . LEU B 1 65 ? 3.543 3.678 -3.613 1 98.94 65 LEU B N 1
ATOM 1640 C CA . LEU B 1 65 ? 4.004 3.23 -4.926 1 98.94 65 LEU B CA 1
ATOM 1641 C C . LEU B 1 65 ? 5.074 2.154 -4.789 1 98.94 65 LEU B C 1
ATOM 1643 O O . LEU B 1 65 ? 4.973 1.092 -5.406 1 98.94 65 LEU B O 1
ATOM 1647 N N . THR B 1 66 ? 6.086 2.43 -3.941 1 98.94 66 THR B N 1
ATOM 1648 C CA . THR B 1 66 ? 7.156 1.463 -3.707 1 98.94 66 THR B CA 1
ATOM 1649 C C . THR B 1 66 ? 6.582 0.126 -3.248 1 98.94 66 THR B C 1
ATOM 1651 O O . THR B 1 66 ? 6.938 -0.925 -3.787 1 98.94 66 THR B O 1
ATOM 1654 N N . GLN B 1 67 ? 5.656 0.169 -2.318 1 98.94 67 GLN B N 1
ATOM 1655 C CA . GLN B 1 67 ? 5.004 -1.042 -1.827 1 98.94 67 GLN B CA 1
ATOM 1656 C C . GLN B 1 67 ? 4.195 -1.717 -2.93 1 98.94 67 GLN B C 1
ATOM 1658 O O . GLN B 1 67 ? 4.207 -2.943 -3.057 1 98.94 67 GLN B O 1
ATOM 1663 N N . SER B 1 68 ? 3.48 -0.915 -3.707 1 98.94 68 SER B N 1
ATOM 1664 C CA . SER B 1 68 ? 2.557 -1.435 -4.711 1 98.94 68 SER B CA 1
ATOM 1665 C C . SER B 1 68 ? 3.309 -2.09 -5.867 1 98.94 68 SER B C 1
ATOM 1667 O O . SER B 1 68 ? 2.711 -2.793 -6.684 1 98.94 68 SER B O 1
ATOM 1669 N N . MET B 1 69 ? 4.594 -1.906 -5.965 1 98.88 69 MET B N 1
ATOM 1670 C CA . MET B 1 69 ? 5.406 -2.562 -6.984 1 98.88 69 MET B CA 1
ATOM 1671 C C . MET B 1 69 ? 5.77 -3.98 -6.562 1 98.88 69 MET B C 1
ATOM 1673 O O . MET B 1 69 ? 6.281 -4.762 -7.367 1 98.88 69 MET B O 1
ATOM 1677 N N . ILE B 1 70 ? 5.504 -4.371 -5.332 1 98.88 70 ILE B N 1
ATOM 1678 C CA . ILE B 1 70 ? 5.953 -5.645 -4.781 1 98.88 70 ILE B CA 1
ATOM 1679 C C . ILE B 1 70 ? 5.395 -6.797 -5.617 1 98.88 70 ILE B C 1
ATOM 1681 O O . ILE B 1 70 ? 6.117 -7.738 -5.945 1 98.88 70 ILE B O 1
ATOM 1685 N N . PRO B 1 71 ? 4.141 -6.758 -6.066 1 98.69 71 PRO B N 1
ATOM 1686 C CA . PRO B 1 71 ? 3.656 -7.898 -6.844 1 98.69 71 PRO B CA 1
ATOM 1687 C C . PRO B 1 71 ? 4.473 -8.141 -8.109 1 98.69 71 PRO B C 1
ATOM 1689 O O . PRO B 1 71 ? 4.738 -9.289 -8.469 1 98.69 71 PRO B O 1
ATOM 1692 N N . VAL B 1 72 ? 4.895 -7.105 -8.781 1 98.44 72 VAL B N 1
ATOM 1693 C CA . VAL B 1 72 ? 5.652 -7.277 -10.016 1 98.44 72 VAL B CA 1
ATOM 1694 C C . VAL B 1 72 ? 7.094 -7.66 -9.688 1 98.44 72 VAL B C 1
ATOM 1696 O O . VAL B 1 72 ? 7.68 -8.516 -10.352 1 98.44 72 VAL B O 1
ATOM 1699 N N . LEU B 1 73 ? 7.695 -7.062 -8.656 1 98.88 73 LEU B N 1
ATOM 1700 C CA . LEU B 1 73 ? 9.047 -7.422 -8.227 1 98.88 73 LEU B CA 1
ATOM 1701 C C . LEU B 1 73 ? 9.094 -8.867 -7.742 1 98.88 73 LEU B C 1
ATOM 1703 O O . LEU B 1 73 ? 10.078 -9.57 -7.973 1 98.88 73 LEU B O 1
ATOM 1707 N N . ALA B 1 74 ? 8.039 -9.305 -7.051 1 98.81 74 ALA B N 1
ATOM 1708 C CA . ALA B 1 74 ? 7.945 -10.664 -6.531 1 98.81 74 ALA B CA 1
ATOM 1709 C C . ALA B 1 74 ? 8.055 -11.688 -7.656 1 98.81 74 ALA B C 1
ATOM 1711 O O . ALA B 1 74 ? 8.711 -12.727 -7.5 1 98.81 74 ALA B O 1
ATOM 1712 N N . LYS B 1 75 ? 7.426 -11.383 -8.797 1 98.19 75 LYS B N 1
ATOM 1713 C CA . LYS B 1 75 ? 7.445 -12.305 -9.93 1 98.19 75 LYS B CA 1
ATOM 1714 C C . LYS B 1 75 ? 8.867 -12.5 -10.453 1 98.19 75 LYS B C 1
ATOM 1716 O O . LYS B 1 75 ? 9.148 -13.492 -11.125 1 98.19 75 LYS B O 1
ATOM 1721 N N . GLU B 1 76 ? 9.727 -11.547 -10.156 1 98.75 76 GLU B N 1
ATOM 1722 C CA . GLU B 1 76 ? 11.125 -11.633 -10.57 1 98.75 76 GLU B CA 1
ATOM 1723 C C . GLU B 1 76 ? 11.961 -12.352 -9.516 1 98.75 76 GLU B C 1
ATOM 1725 O O . GLU B 1 76 ? 13.117 -12.695 -9.766 1 98.75 76 GLU B O 1
ATOM 1730 N N . CYS B 1 77 ? 11.43 -12.531 -8.336 1 98.81 77 CYS B N 1
ATOM 1731 C CA . CYS B 1 77 ? 12.133 -13.211 -7.258 1 98.81 77 CYS B CA 1
ATOM 1732 C C . CYS B 1 77 ? 11.82 -14.703 -7.254 1 98.81 77 CYS B C 1
ATOM 1734 O O . CYS B 1 77 ? 12.703 -15.523 -7 1 98.81 77 CYS B O 1
ATOM 1736 N N . TYR B 1 78 ? 10.516 -15.047 -7.52 1 98.75 78 TYR B N 1
ATOM 1737 C CA . TYR B 1 78 ? 10.117 -16.438 -7.469 1 98.75 78 TYR B CA 1
ATOM 1738 C C . TYR B 1 78 ? 8.852 -16.672 -8.289 1 98.75 78 TYR B C 1
ATOM 1740 O O . TYR B 1 78 ? 8.164 -15.727 -8.672 1 98.75 78 TYR B O 1
ATOM 1748 N N . SER B 1 79 ? 8.578 -17.922 -8.57 1 98.31 79 SER B N 1
ATOM 1749 C CA . SER B 1 79 ? 7.355 -18.328 -9.25 1 98.31 79 SER B CA 1
ATOM 1750 C C . SER B 1 79 ? 6.832 -19.656 -8.695 1 98.31 79 SER B C 1
ATOM 1752 O O . SER B 1 79 ? 7.59 -20.438 -8.117 1 98.31 79 SER B O 1
ATOM 1754 N N . VAL B 1 80 ? 5.594 -19.812 -8.766 1 98 80 VAL B N 1
ATOM 1755 C CA . VAL B 1 80 ? 4.918 -21.047 -8.359 1 98 80 VAL B CA 1
ATOM 1756 C C . VAL B 1 80 ? 4.051 -21.562 -9.5 1 98 80 VAL B C 1
ATOM 1758 O O . VAL B 1 80 ? 3.186 -20.844 -10.008 1 98 80 VAL B O 1
ATOM 1761 N N . GLU B 1 81 ? 4.234 -22.719 -9.906 1 97 81 GLU B N 1
ATOM 1762 C CA . GLU B 1 81 ? 3.426 -23.344 -10.953 1 97 81 GLU B CA 1
ATOM 1763 C C . GLU B 1 81 ? 2.088 -23.828 -10.414 1 97 81 GLU B C 1
ATOM 1765 O O . GLU B 1 81 ? 1.952 -24.062 -9.211 1 97 81 GLU B O 1
ATOM 1770 N N . GLY B 1 82 ? 1.151 -23.859 -11.289 1 94.56 82 GLY B N 1
ATOM 1771 C CA . GLY B 1 82 ? -0.136 -24.422 -10.914 1 94.56 82 GLY B CA 1
ATOM 1772 C C . GLY B 1 82 ? -1.019 -23.453 -10.164 1 94.56 82 GLY B C 1
ATOM 1773 O O . GLY B 1 82 ? -1.935 -23.859 -9.445 1 94.56 82 GLY B O 1
ATOM 1774 N N . VAL B 1 83 ? -0.632 -22.266 -10.188 1 95.06 83 VAL B N 1
ATOM 1775 C CA . VAL B 1 83 ? -1.413 -21.219 -9.539 1 95.06 83 VAL B CA 1
ATOM 1776 C C . VAL B 1 83 ? -2.324 -20.531 -10.555 1 95.06 83 VAL B C 1
ATOM 1778 O O . VAL B 1 83 ? -1.856 -20.047 -11.586 1 95.06 83 VAL B O 1
ATOM 1781 N N . ARG B 1 84 ? -3.609 -20.547 -10.281 1 92.56 84 ARG B N 1
ATOM 1782 C CA . ARG B 1 84 ? -4.598 -19.922 -11.156 1 92.56 84 ARG B CA 1
ATOM 1783 C C . ARG B 1 84 ? -4.723 -18.438 -10.875 1 92.56 84 ARG B C 1
ATOM 1785 O O . ARG B 1 84 ? -4.992 -17.641 -11.773 1 92.56 84 ARG B O 1
ATOM 1792 N N . MET B 1 85 ? -4.539 -18.109 -9.625 1 94.12 85 MET B N 1
ATOM 1793 C CA . MET B 1 85 ? -4.754 -16.734 -9.18 1 94.12 85 MET B CA 1
ATOM 1794 C C . MET B 1 85 ? -4.016 -16.453 -7.875 1 94.12 85 MET B C 1
ATOM 1796 O O . MET B 1 85 ? -3.887 -17.344 -7.031 1 94.12 85 MET B O 1
ATOM 1800 N N . ALA B 1 86 ? -3.506 -15.359 -7.766 1 97 86 ALA B N 1
ATOM 1801 C CA . ALA B 1 86 ? -2.941 -14.875 -6.508 1 97 86 ALA B CA 1
ATOM 1802 C C . ALA B 1 86 ? -3.666 -13.625 -6.027 1 97 86 ALA B C 1
ATOM 1804 O O . ALA B 1 86 ? -3.867 -12.68 -6.797 1 97 86 ALA B O 1
ATOM 1805 N N . LEU B 1 87 ? -4.059 -13.609 -4.77 1 97.81 87 LEU B N 1
ATOM 1806 C CA . LEU B 1 87 ? -4.777 -12.477 -4.191 1 97.81 87 LEU B CA 1
ATOM 1807 C C . LEU B 1 87 ? -3.963 -11.82 -3.082 1 97.81 87 LEU B C 1
ATOM 1809 O O . LEU B 1 87 ? -3.389 -12.516 -2.238 1 97.81 87 LEU B O 1
ATOM 1813 N N . ASN B 1 88 ? -3.893 -10.547 -3.182 1 98.62 88 ASN B N 1
ATOM 1814 C CA . ASN B 1 88 ? -3.338 -9.766 -2.082 1 98.62 88 ASN B CA 1
ATOM 1815 C C . ASN B 1 88 ? -4.277 -9.742 -0.879 1 98.62 88 ASN B C 1
ATOM 1817 O O . ASN B 1 88 ? -5.383 -9.203 -0.958 1 98.62 88 ASN B O 1
ATOM 1821 N N . TYR B 1 89 ? -3.789 -10.273 0.228 1 98.75 89 TYR B N 1
ATOM 1822 C CA . TYR B 1 89 ? -4.648 -10.344 1.403 1 98.75 89 TYR B CA 1
ATOM 1823 C C . TYR B 1 89 ? -4.215 -9.328 2.455 1 98.75 89 TYR B C 1
ATOM 1825 O O . TYR B 1 89 ? -4.836 -9.211 3.514 1 98.75 89 TYR B O 1
ATOM 1833 N N . GLY B 1 90 ? -3.17 -8.633 2.281 1 98.81 90 GLY B N 1
ATOM 1834 C CA . GLY B 1 90 ? -2.717 -7.621 3.219 1 98.81 90 GLY B CA 1
ATOM 1835 C C . GLY B 1 90 ? -1.233 -7.711 3.523 1 98.81 90 GLY B C 1
ATOM 1836 O O . GLY B 1 90 ? -0.448 -8.156 2.684 1 98.81 90 GLY B O 1
ATOM 1837 N N . SER B 1 91 ? -0.89 -7.188 4.57 1 98.94 91 SER B N 1
ATOM 1838 C CA . SER B 1 91 ? 0.484 -7.195 5.062 1 98.94 91 SER B CA 1
ATOM 1839 C C . SER B 1 91 ? 0.526 -7.18 6.586 1 98.94 91 SER B C 1
ATOM 1841 O O . SER B 1 91 ? -0.385 -6.656 7.234 1 98.94 91 SER B O 1
ATOM 1843 N N . GLU B 1 92 ? 1.554 -7.816 7.105 1 98.5 92 GLU B N 1
ATOM 1844 C CA . GLU B 1 92 ? 1.919 -7.512 8.484 1 98.5 92 GLU B CA 1
ATOM 1845 C C . GLU B 1 92 ? 2.598 -6.148 8.586 1 98.5 92 GLU B C 1
ATOM 1847 O O . GLU B 1 92 ? 2.1 -5.16 8.039 1 98.5 92 GLU B O 1
ATOM 1852 N N . LYS B 1 93 ? 3.779 -6.016 9.125 1 98.38 93 LYS B N 1
ATOM 1853 C CA . LYS B 1 93 ? 4.449 -4.727 9.281 1 98.38 93 LYS B CA 1
ATOM 1854 C C . LYS B 1 93 ? 5.023 -4.246 7.953 1 98.38 93 LYS B C 1
ATOM 1856 O O . LYS B 1 93 ? 5.602 -5.031 7.199 1 98.38 93 LYS B O 1
ATOM 1861 N N . VAL B 1 94 ? 4.781 -3.027 7.656 1 98.94 94 VAL B N 1
ATOM 1862 C CA . VAL B 1 94 ? 5.391 -2.314 6.539 1 98.94 94 VAL B CA 1
ATOM 1863 C C . VAL B 1 94 ? 6.105 -1.066 7.051 1 98.94 94 VAL B C 1
ATOM 1865 O O . VAL B 1 94 ? 5.562 -0.322 7.867 1 98.94 94 VAL B O 1
ATOM 1868 N N . ARG B 1 95 ? 7.312 -0.858 6.559 1 98.94 95 ARG B N 1
ATOM 1869 C CA . ARG B 1 95 ? 8.055 0.352 6.902 1 98.94 95 ARG B CA 1
ATOM 1870 C C . ARG B 1 95 ? 8.695 0.968 5.664 1 98.94 95 ARG B C 1
ATOM 1872 O O . ARG B 1 95 ? 9.164 0.25 4.777 1 98.94 95 ARG B O 1
ATOM 1879 N N . PHE B 1 96 ? 8.703 2.283 5.637 1 98.88 96 PHE B N 1
ATOM 1880 C CA . PHE B 1 96 ? 9.422 3.064 4.637 1 98.88 96 PHE B CA 1
ATOM 1881 C C . PHE B 1 96 ? 10.562 3.848 5.277 1 98.88 96 PHE B C 1
ATOM 1883 O O . PHE B 1 96 ? 10.469 5.066 5.438 1 98.88 96 PHE B O 1
ATOM 1890 N N . PRO B 1 97 ? 11.719 3.186 5.539 1 98.62 97 PRO B N 1
ATOM 1891 C CA . PRO B 1 97 ? 12.797 3.793 6.324 1 98.62 97 PRO B CA 1
ATOM 1892 C C . PRO B 1 97 ? 13.508 4.918 5.574 1 98.62 97 PRO B C 1
ATOM 1894 O O . PRO B 1 97 ? 14.086 5.812 6.203 1 98.62 97 PRO B O 1
ATOM 1897 N N . ALA B 1 98 ? 13.516 4.848 4.262 1 98.62 98 ALA B N 1
ATOM 1898 C CA . ALA B 1 98 ? 14.164 5.879 3.451 1 98.62 98 ALA B CA 1
ATOM 1899 C C . ALA B 1 98 ? 13.312 6.242 2.24 1 98.62 98 ALA B C 1
ATOM 1901 O O . ALA B 1 98 ? 12.672 5.371 1.642 1 98.62 98 ALA B O 1
ATOM 1902 N N . PRO B 1 99 ? 13.297 7.504 1.875 1 98.56 99 PRO B N 1
ATOM 1903 C CA . PRO B 1 99 ? 12.57 7.879 0.66 1 98.56 99 PRO B CA 1
ATOM 1904 C C . PRO B 1 99 ? 13.211 7.312 -0.607 1 98.56 99 PRO B C 1
ATOM 1906 O O . PRO B 1 99 ? 14.336 6.82 -0.567 1 98.56 99 PRO B O 1
ATOM 1909 N N . VAL B 1 100 ? 12.453 7.285 -1.677 1 98.88 100 VAL B N 1
ATOM 1910 C CA . VAL B 1 100 ? 12.945 6.953 -3.008 1 98.88 100 VAL B CA 1
ATOM 1911 C C . VAL B 1 100 ? 12.93 8.195 -3.891 1 98.88 100 VAL B C 1
ATOM 1913 O O . VAL B 1 100 ? 11.898 8.531 -4.48 1 98.88 100 VAL B O 1
ATOM 1916 N N . PRO B 1 101 ? 14.055 8.859 -4.016 1 98.69 101 PRO B N 1
ATOM 1917 C CA . PRO B 1 101 ? 14.086 9.977 -4.969 1 98.69 101 PRO B CA 1
ATOM 1918 C C . PRO B 1 101 ? 13.828 9.531 -6.406 1 98.69 101 PRO B C 1
ATOM 1920 O O . PRO B 1 101 ? 14.203 8.422 -6.789 1 98.69 101 PRO B O 1
ATOM 1923 N N . VAL B 1 102 ? 13.203 10.438 -7.172 1 98.81 102 VAL B N 1
ATOM 1924 C CA . VAL B 1 102 ? 13 10.172 -8.594 1 98.81 102 VAL B CA 1
ATOM 1925 C C . VAL B 1 102 ? 14.328 9.797 -9.242 1 98.81 102 VAL B C 1
ATOM 1927 O O . VAL B 1 102 ? 15.375 10.359 -8.906 1 98.81 102 VAL B O 1
ATOM 1930 N N . GLY B 1 103 ? 14.281 8.812 -10.133 1 98.62 103 GLY B N 1
ATOM 1931 C CA . GLY B 1 103 ? 15.477 8.383 -10.844 1 98.62 103 GLY B CA 1
ATOM 1932 C C . GLY B 1 103 ? 16.234 7.281 -10.133 1 98.62 103 GLY B C 1
ATOM 1933 O O . GLY B 1 103 ? 17.219 6.75 -10.656 1 98.62 103 GLY B O 1
ATOM 1934 N N . THR B 1 104 ? 15.828 6.867 -8.953 1 98.81 104 THR B N 1
ATOM 1935 C CA . THR B 1 104 ? 16.5 5.832 -8.172 1 98.81 104 THR B CA 1
ATOM 1936 C C . THR B 1 104 ? 16.172 4.445 -8.711 1 98.81 104 THR B C 1
ATOM 1938 O O . THR B 1 104 ? 15 4.133 -8.953 1 98.81 104 THR B O 1
ATOM 1941 N N . ALA B 1 105 ? 17.156 3.621 -8.969 1 98.88 105 ALA B N 1
ATOM 1942 C CA . ALA B 1 105 ? 16.953 2.205 -9.266 1 98.88 105 ALA B CA 1
ATOM 1943 C C . ALA B 1 105 ? 16.766 1.396 -7.98 1 98.88 105 ALA B C 1
ATOM 1945 O O . ALA B 1 105 ? 17.609 1.458 -7.082 1 98.88 105 ALA B O 1
ATOM 1946 N N . ILE B 1 106 ? 15.672 0.613 -7.93 1 98.94 106 ILE B N 1
ATOM 1947 C CA . ILE B 1 106 ? 15.391 -0.173 -6.734 1 98.94 106 ILE B CA 1
ATOM 1948 C C . ILE B 1 106 ? 15.312 -1.653 -7.098 1 98.94 106 ILE B C 1
ATOM 1950 O O . ILE B 1 106 ? 15.109 -2.004 -8.266 1 98.94 106 ILE B O 1
ATOM 1954 N N . ARG B 1 107 ? 15.477 -2.475 -6.086 1 98.88 107 ARG B N 1
ATOM 1955 C CA . ARG B 1 107 ? 15.32 -3.918 -6.234 1 98.88 107 ARG B CA 1
ATOM 1956 C C . ARG B 1 107 ? 14.789 -4.543 -4.949 1 98.88 107 ARG B C 1
ATOM 1958 O O . ARG B 1 107 ? 15.023 -4.02 -3.857 1 98.88 107 ARG B O 1
ATOM 1965 N N . ALA B 1 108 ? 14.109 -5.66 -5.121 1 98.94 108 ALA B N 1
ATOM 1966 C CA . ALA B 1 108 ? 13.539 -6.367 -3.979 1 98.94 108 ALA B CA 1
ATOM 1967 C C . ALA B 1 108 ? 14.289 -7.676 -3.717 1 98.94 108 ALA B C 1
ATOM 1969 O O . ALA B 1 108 ? 14.672 -8.375 -4.656 1 98.94 108 ALA B O 1
ATOM 1970 N N . ARG B 1 109 ? 14.484 -7.957 -2.518 1 98.88 109 ARG B N 1
ATOM 1971 C CA . ARG B 1 109 ? 14.844 -9.297 -2.049 1 98.88 109 ARG B CA 1
ATOM 1972 C C . ARG B 1 109 ? 13.688 -9.93 -1.284 1 98.88 109 ARG B C 1
ATOM 1974 O O . ARG B 1 109 ? 13.016 -9.266 -0.493 1 98.88 109 ARG B O 1
ATOM 1981 N N . ALA B 1 110 ? 13.508 -11.234 -1.549 1 98.94 110 ALA B N 1
ATOM 1982 C CA . ALA B 1 110 ? 12.352 -11.914 -0.979 1 98.94 110 ALA B CA 1
ATOM 1983 C C . ALA B 1 110 ? 12.781 -13.078 -0.093 1 98.94 110 ALA B C 1
ATOM 1985 O O . ALA B 1 110 ? 13.664 -13.852 -0.459 1 98.94 110 ALA B O 1
ATOM 1986 N N . GLU B 1 111 ? 12.141 -13.156 1.073 1 98.88 111 GLU B N 1
ATOM 1987 C CA . GLU B 1 111 ? 12.297 -14.273 1.998 1 98.88 111 GLU B CA 1
ATOM 1988 C C . GLU B 1 111 ? 10.938 -14.836 2.414 1 98.88 111 GLU B C 1
ATOM 1990 O O . GLU B 1 111 ? 10.039 -14.086 2.803 1 98.88 111 GLU B O 1
ATOM 1995 N N . LEU B 1 112 ? 10.773 -16.156 2.314 1 98.94 112 LEU B N 1
ATOM 1996 C CA . LEU B 1 112 ? 9.516 -16.781 2.709 1 98.94 112 LEU B CA 1
ATOM 1997 C C . LEU B 1 112 ? 9.445 -16.953 4.223 1 98.94 112 LEU B C 1
ATOM 1999 O O . LEU B 1 112 ? 10.234 -17.703 4.809 1 98.94 112 LEU B O 1
ATOM 2003 N N . VAL B 1 113 ? 8.461 -16.297 4.871 1 98.94 113 VAL B N 1
ATOM 2004 C CA . VAL B 1 113 ? 8.336 -16.281 6.324 1 98.94 113 VAL B CA 1
ATOM 2005 C C . VAL B 1 113 ? 7.426 -17.406 6.781 1 98.94 113 VAL B C 1
ATOM 2007 O O . VAL B 1 113 ? 7.73 -18.109 7.754 1 98.94 113 VAL B O 1
ATOM 2010 N N . SER B 1 114 ? 6.301 -17.625 6.109 1 98.88 114 SER B N 1
ATOM 2011 C CA . SER B 1 114 ? 5.355 -18.688 6.434 1 98.88 114 SER B CA 1
ATOM 2012 C C . SER B 1 114 ? 4.496 -19.047 5.227 1 98.88 114 SER B C 1
ATOM 2014 O O . SER B 1 114 ? 4.418 -18.281 4.262 1 98.88 114 SER B O 1
ATOM 2016 N N . ALA B 1 115 ? 3.969 -20.203 5.219 1 98.81 115 ALA B N 1
ATOM 2017 C CA . ALA B 1 115 ? 3.014 -20.719 4.246 1 98.81 115 ALA B CA 1
ATOM 2018 C C . ALA B 1 115 ? 2.02 -21.672 4.906 1 98.81 115 ALA B C 1
ATOM 2020 O O . ALA B 1 115 ? 2.414 -22.703 5.473 1 98.81 115 ALA B O 1
ATOM 2021 N N . THR B 1 116 ? 0.788 -21.312 4.84 1 98.38 116 THR B N 1
ATOM 2022 C CA . THR B 1 116 ? -0.253 -22.094 5.512 1 98.38 116 THR B CA 1
ATOM 2023 C C . THR B 1 116 ? -1.385 -22.422 4.543 1 98.38 116 THR B C 1
ATOM 2025 O O . THR B 1 116 ? -1.793 -21.578 3.74 1 98.38 116 THR B O 1
ATOM 2028 N N . GLU B 1 117 ? -1.965 -23.594 4.652 1 97.5 117 GLU B N 1
ATOM 2029 C CA . GLU B 1 117 ? -3.088 -23.984 3.811 1 97.5 117 GLU B CA 1
ATOM 2030 C C . GLU B 1 117 ? -4.348 -23.188 4.164 1 97.5 117 GLU B C 1
ATOM 2032 O O . GLU B 1 117 ? -4.633 -22.969 5.34 1 97.5 117 GLU B O 1
ATOM 2037 N N . VAL B 1 118 ? -4.988 -22.781 3.143 1 96.69 118 VAL B N 1
ATOM 2038 C CA . VAL B 1 118 ? -6.32 -22.203 3.24 1 96.69 118 VAL B CA 1
ATOM 2039 C C . VAL B 1 118 ? -7.266 -22.906 2.266 1 96.69 118 VAL B C 1
ATOM 2041 O O . VAL B 1 118 ? -6.82 -23.672 1.404 1 96.69 118 VAL B O 1
ATOM 2044 N N . PRO B 1 119 ? -8.547 -22.719 2.514 1 94.88 119 PRO B N 1
ATOM 2045 C CA . PRO B 1 119 ? -9.445 -23.359 1.56 1 94.88 119 PRO B CA 1
ATOM 2046 C C . PRO B 1 119 ? -9.133 -23 0.111 1 94.88 119 PRO B C 1
ATOM 2048 O O . PRO B 1 119 ? -9.234 -21.828 -0.27 1 94.88 119 PRO B O 1
ATOM 2051 N N . GLY B 1 120 ? -8.766 -23.953 -0.654 1 93.38 120 GLY B N 1
ATOM 2052 C CA . GLY B 1 120 ? -8.562 -23.781 -2.084 1 93.38 120 GLY B CA 1
ATOM 2053 C C . GLY B 1 120 ? -7.156 -23.344 -2.439 1 93.38 120 GLY B C 1
ATOM 2054 O O . GLY B 1 120 ? -6.84 -23.141 -3.613 1 93.38 120 GLY B O 1
ATOM 2055 N N . GLY B 1 121 ? -6.312 -23.219 -1.335 1 96.94 121 GLY B N 1
ATOM 2056 C CA . GLY B 1 121 ? -4.988 -22.75 -1.703 1 96.94 121 GLY B CA 1
ATOM 2057 C C . GLY B 1 121 ? -4.051 -22.609 -0.518 1 96.94 121 GLY B C 1
ATOM 2058 O O . GLY B 1 121 ? -4.098 -23.422 0.413 1 96.94 121 GLY B O 1
ATOM 2059 N N . VAL B 1 122 ? -3.027 -21.781 -0.677 1 98.62 122 VAL B N 1
ATOM 2060 C CA . VAL B 1 122 ? -2 -21.531 0.327 1 98.62 122 VAL B CA 1
ATOM 2061 C C . VAL B 1 122 ? -1.866 -20.016 0.55 1 98.62 122 VAL B C 1
ATOM 2063 O O . VAL B 1 122 ? -1.862 -19.25 -0.407 1 98.62 122 VAL B O 1
ATOM 2066 N N . GLN B 1 123 ? -1.894 -19.641 1.77 1 98.81 123 GLN B N 1
ATOM 2067 C CA . GLN B 1 123 ? -1.532 -18.281 2.158 1 98.81 123 GLN B CA 1
ATOM 2068 C C . GLN B 1 123 ? -0.048 -18.188 2.5 1 98.81 123 GLN B C 1
ATOM 2070 O O . GLN B 1 123 ? 0.436 -18.875 3.393 1 98.81 123 GLN B O 1
ATOM 2075 N N . ALA B 1 124 ? 0.679 -17.359 1.822 1 98.88 124 ALA B N 1
ATOM 2076 C CA . ALA B 1 124 ? 2.109 -17.172 2.049 1 98.88 124 ALA B CA 1
ATOM 2077 C C . ALA B 1 124 ? 2.393 -15.773 2.607 1 98.88 124 ALA B C 1
ATOM 2079 O O . ALA B 1 124 ? 1.793 -14.789 2.17 1 98.88 124 ALA B O 1
ATOM 2080 N N . VAL B 1 125 ? 3.213 -15.711 3.6 1 98.94 125 VAL B N 1
ATOM 2081 C CA . VAL B 1 125 ? 3.803 -14.461 4.055 1 98.94 125 VAL B CA 1
ATOM 2082 C C . VAL B 1 125 ? 5.25 -14.359 3.57 1 98.94 125 VAL B C 1
ATOM 2084 O O . VAL B 1 125 ? 6.082 -15.203 3.914 1 98.94 125 VAL B O 1
ATOM 2087 N N . VAL B 1 126 ? 5.527 -13.391 2.74 1 98.94 126 VAL B N 1
ATOM 2088 C CA . VAL B 1 126 ? 6.863 -13.172 2.201 1 98.94 126 VAL B CA 1
ATOM 2089 C C . VAL B 1 126 ? 7.387 -11.812 2.658 1 98.94 126 VAL B C 1
ATOM 2091 O O . VAL B 1 126 ? 6.68 -10.805 2.559 1 98.94 126 VAL B O 1
ATOM 2094 N N . ARG B 1 127 ? 8.594 -11.781 3.248 1 98.94 127 ARG B N 1
ATOM 2095 C CA . ARG B 1 127 ? 9.242 -10.516 3.584 1 98.94 127 ARG B CA 1
ATOM 2096 C C . ARG B 1 127 ? 10.008 -9.961 2.387 1 98.94 127 ARG B C 1
ATOM 2098 O O . ARG B 1 127 ? 10.891 -10.633 1.845 1 98.94 127 ARG B O 1
ATOM 2105 N N . PHE B 1 128 ? 9.641 -8.797 1.933 1 99 128 PHE B N 1
ATOM 2106 C CA . PHE B 1 128 ? 10.359 -8.086 0.884 1 99 128 PHE B CA 1
ATOM 2107 C C . PHE B 1 128 ? 11.164 -6.93 1.47 1 99 128 PHE B C 1
ATOM 2109 O O . PHE B 1 128 ? 10.664 -6.188 2.318 1 99 128 PHE B O 1
ATOM 2116 N N . THR B 1 129 ? 12.414 -6.828 1.112 1 99 129 THR B N 1
ATOM 2117 C CA . THR B 1 129 ? 13.273 -5.68 1.389 1 99 129 THR B CA 1
ATOM 2118 C C . THR B 1 129 ? 13.672 -4.98 0.094 1 99 129 THR B C 1
ATOM 2120 O O . THR B 1 129 ? 14.367 -5.562 -0.742 1 99 129 THR B O 1
ATOM 2123 N N . ILE B 1 130 ? 13.164 -3.773 -0.093 1 99 130 ILE B N 1
ATOM 2124 C CA . ILE B 1 130 ? 13.461 -3.002 -1.296 1 99 130 ILE B CA 1
ATOM 2125 C C . ILE B 1 130 ? 14.578 -2.002 -1.009 1 99 130 ILE B C 1
ATOM 2127 O O . ILE B 1 130 ? 14.469 -1.185 -0.092 1 99 130 ILE B O 1
ATOM 2131 N N . THR B 1 131 ? 15.586 -2.059 -1.797 1 98.94 131 THR B N 1
ATOM 2132 C CA . THR B 1 131 ? 16.797 -1.271 -1.548 1 98.94 131 THR B CA 1
ATOM 2133 C C . THR B 1 131 ? 17.266 -0.577 -2.824 1 98.94 131 THR B C 1
ATOM 2135 O O . THR B 1 131 ? 16.672 -0.774 -3.893 1 98.94 131 THR B O 1
ATOM 2138 N N . SER B 1 132 ? 18.156 0.295 -2.725 1 98.88 132 SER B N 1
ATOM 2139 C CA . SER B 1 132 ? 18.938 0.89 -3.803 1 98.88 132 SER B CA 1
ATOM 2140 C C . SER B 1 132 ? 20.406 1.008 -3.418 1 98.88 132 SER B C 1
ATOM 2142 O O . SER B 1 132 ? 20.766 0.863 -2.246 1 98.88 132 SER B O 1
ATOM 2144 N N . GLU B 1 133 ? 21.219 1.188 -4.422 1 97.94 133 GLU B N 1
ATOM 2145 C CA . GLU B 1 133 ? 22.656 1.354 -4.16 1 97.94 133 GLU B CA 1
ATOM 2146 C C . GLU B 1 133 ? 22.938 2.699 -3.502 1 97.94 133 GLU B C 1
ATOM 2148 O O . GLU B 1 133 ? 23.984 2.875 -2.871 1 97.94 133 GLU B O 1
ATOM 2153 N N . ALA B 1 134 ? 22.016 3.602 -3.605 1 95.44 134 ALA B N 1
ATOM 2154 C CA . ALA B 1 134 ? 22.266 4.98 -3.188 1 95.44 134 ALA B CA 1
ATOM 2155 C C . ALA B 1 134 ? 21.891 5.184 -1.723 1 95.44 134 ALA B C 1
ATOM 2157 O O . ALA B 1 134 ? 22.156 6.242 -1.149 1 95.44 134 ALA B O 1
ATOM 2158 N N . SER B 1 135 ? 21.266 4.23 -1.146 1 97.69 135 SER B N 1
ATOM 2159 C CA . SER B 1 135 ? 20.75 4.402 0.21 1 97.69 135 SER B CA 1
ATOM 2160 C C . SER B 1 135 ? 21.266 3.311 1.14 1 97.69 135 SER B C 1
ATOM 2162 O O . SER B 1 135 ? 21.219 2.127 0.801 1 97.69 135 SER B O 1
ATOM 2164 N N . ALA B 1 136 ? 21.703 3.654 2.348 1 97.69 136 ALA B N 1
ATOM 2165 C CA . ALA B 1 136 ? 22.141 2.689 3.35 1 97.69 136 ALA B CA 1
ATOM 2166 C C . ALA B 1 136 ? 20.953 1.973 3.982 1 97.69 136 ALA B C 1
ATOM 2168 O O . ALA B 1 136 ? 21.078 0.836 4.445 1 97.69 136 ALA B O 1
ATOM 2169 N N . LYS B 1 137 ? 19.875 2.633 4.023 1 98.62 137 LYS B N 1
ATOM 2170 C CA . LYS B 1 137 ? 18.656 2.059 4.582 1 98.62 137 LYS B CA 1
ATOM 2171 C C . LYS B 1 137 ? 17.734 1.567 3.479 1 98.62 137 LYS B C 1
ATOM 2173 O O . LYS B 1 137 ? 17.688 2.152 2.395 1 98.62 137 LYS B O 1
ATOM 2178 N N . PRO B 1 138 ? 16.953 0.479 3.773 1 98.94 138 PRO B N 1
ATOM 2179 C CA . PRO B 1 138 ? 15.953 0.067 2.785 1 98.94 138 PRO B CA 1
ATOM 2180 C C . PRO B 1 138 ? 14.875 1.129 2.557 1 98.94 138 PRO B C 1
ATOM 2182 O O . PRO B 1 138 ? 14.648 1.98 3.42 1 98.94 138 PRO B O 1
ATOM 2185 N N . HIS B 1 139 ? 14.297 1.092 1.376 1 98.94 139 HIS B N 1
ATOM 2186 C CA . HIS B 1 139 ? 13.227 2.018 1.026 1 98.94 139 HIS B CA 1
ATOM 2187 C C . HIS B 1 139 ? 11.867 1.483 1.474 1 98.94 139 HIS B C 1
ATOM 2189 O O . HIS B 1 139 ? 10.93 2.256 1.688 1 98.94 139 HIS B O 1
ATOM 2195 N N . CYS B 1 140 ? 11.781 0.167 1.564 1 98.94 140 CYS B N 1
ATOM 2196 C CA . CYS B 1 140 ? 10.57 -0.52 1.999 1 98.94 140 CYS B CA 1
ATOM 2197 C C . CYS B 1 140 ? 10.898 -1.894 2.57 1 98.94 140 CYS B C 1
ATOM 2199 O O . CYS B 1 140 ? 11.688 -2.641 1.99 1 98.94 140 CYS B O 1
ATOM 2201 N N . VAL B 1 141 ? 10.422 -2.195 3.703 1 98.94 141 VAL B N 1
ATOM 2202 C CA . VAL B 1 141 ? 10.383 -3.541 4.27 1 98.94 141 VAL B CA 1
ATOM 2203 C C . VAL B 1 141 ? 8.938 -3.938 4.562 1 98.94 141 VAL B C 1
ATOM 2205 O O . VAL B 1 141 ? 8.227 -3.23 5.281 1 98.94 141 VAL B O 1
ATOM 2208 N N . ALA B 1 142 ? 8.539 -5.012 3.975 1 98.94 142 ALA B N 1
ATOM 2209 C CA . ALA B 1 142 ? 7.141 -5.406 4.102 1 98.94 142 ALA B CA 1
ATOM 2210 C C . ALA B 1 142 ? 7 -6.922 4.164 1 98.94 142 ALA B C 1
ATOM 2212 O O . ALA B 1 142 ? 7.617 -7.641 3.377 1 98.94 142 ALA B O 1
ATOM 2213 N N . GLU B 1 143 ? 6.25 -7.41 5.086 1 98.88 143 GLU B N 1
ATOM 2214 C CA . GLU B 1 143 ? 5.793 -8.797 5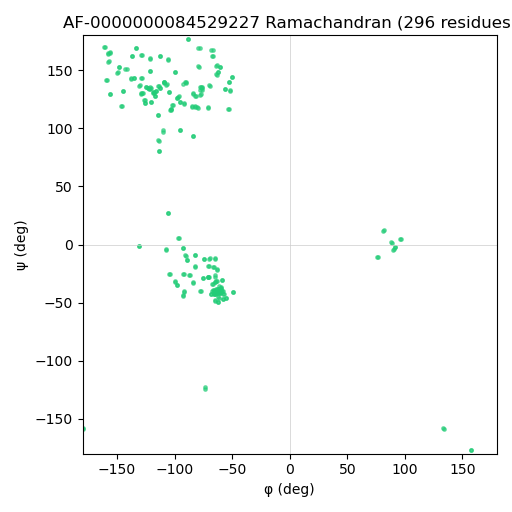.07 1 98.88 143 GLU B CA 1
ATOM 2215 C C . GLU B 1 143 ? 4.402 -8.906 4.453 1 98.88 143 GLU B C 1
ATOM 2217 O O . GLU B 1 143 ? 3.395 -8.727 5.137 1 98.88 143 GLU B O 1
ATOM 2222 N N . THR B 1 144 ? 4.375 -9.266 3.176 1 98.88 144 THR B N 1
ATOM 2223 C CA . THR B 1 144 ? 3.143 -9.258 2.393 1 98.88 144 THR B CA 1
ATOM 2224 C C . THR B 1 144 ? 2.438 -10.609 2.484 1 98.88 144 THR B C 1
ATOM 2226 O O . THR B 1 144 ? 3.09 -11.656 2.525 1 98.88 144 THR B O 1
ATOM 2229 N N . ILE B 1 145 ? 1.156 -10.578 2.58 1 98.94 145 ILE B N 1
ATOM 2230 C CA . ILE B 1 145 ? 0.331 -11.781 2.648 1 98.94 145 ILE B CA 1
ATOM 2231 C C . ILE B 1 145 ? -0.345 -12.016 1.3 1 98.94 145 ILE B C 1
ATOM 2233 O O . ILE B 1 145 ? -1.147 -11.195 0.847 1 98.94 145 ILE B O 1
ATOM 2237 N N . THR B 1 146 ? -0.03 -13.062 0.677 1 98.75 146 THR B N 1
ATOM 2238 C CA . THR B 1 146 ? -0.603 -13.43 -0.613 1 98.75 146 THR B CA 1
ATOM 2239 C C . THR B 1 146 ? -1.282 -14.797 -0.534 1 98.75 146 THR B C 1
ATOM 2241 O O . THR B 1 146 ? -0.731 -15.734 0.041 1 98.75 146 THR B O 1
ATOM 2244 N N . ARG B 1 147 ? -2.455 -14.914 -1.058 1 98.5 147 ARG B N 1
ATOM 2245 C CA . ARG B 1 147 ? -3.135 -16.203 -1.196 1 98.5 147 ARG B CA 1
ATOM 2246 C C . ARG B 1 147 ? -3.049 -16.703 -2.629 1 98.5 147 ARG B C 1
ATOM 2248 O O . ARG B 1 147 ? -3.48 -16.031 -3.564 1 98.5 147 ARG B O 1
ATOM 2255 N N . PHE B 1 148 ? -2.461 -17.828 -2.711 1 98.31 148 PHE B N 1
ATOM 2256 C CA . PHE B 1 148 ? -2.379 -18.516 -3.992 1 98.31 148 PHE B CA 1
ATOM 2257 C C . PHE B 1 148 ? -3.49 -19.562 -4.125 1 98.31 148 PHE B C 1
ATOM 2259 O O . PHE B 1 148 ? -3.676 -20.391 -3.236 1 98.31 148 PHE B O 1
ATOM 2266 N N . TYR B 1 149 ? -4.203 -19.469 -5.188 1 95.94 149 TYR B N 1
ATOM 2267 C CA . TYR B 1 149 ? -5.246 -20.453 -5.461 1 95.94 149 TYR B CA 1
ATOM 2268 C C . TYR B 1 149 ? -4.898 -21.281 -6.688 1 95.94 149 TYR B C 1
ATOM 2270 O O . TYR B 1 149 ? -4.398 -20.766 -7.684 1 95.94 149 TYR B O 1
ATOM 2278 N N . ALA B 1 150 ? -5.109 -22.594 -6.594 1 92 150 ALA B N 1
ATOM 2279 C CA . ALA B 1 150 ? -4.793 -23.547 -7.656 1 92 150 ALA B CA 1
ATOM 2280 C C . ALA B 1 150 ? -6.008 -23.812 -8.539 1 92 150 ALA B C 1
ATOM 2282 O O . ALA B 1 150 ? -7.148 -23.609 -8.109 1 92 150 ALA B O 1
#

Solvent-accessible surface area (backbone atoms only — not comparable to full-atom values): 14715 Å² total; per-residue (Å²): 94,39,78,27,81,28,66,66,52,50,45,72,43,51,72,36,76,39,28,48,26,68,80,45,65,39,45,62,70,37,38,46,34,38,20,65,38,35,59,53,65,54,51,53,45,67,30,57,74,64,11,42,75,39,100,71,54,36,22,28,49,51,57,57,54,63,57,48,25,41,71,45,41,45,60,42,10,33,49,61,40,73,56,74,46,74,42,65,43,33,27,46,54,32,36,33,80,30,84,44,48,58,67,42,48,32,31,36,36,35,30,32,67,42,54,43,81,43,94,68,32,36,38,35,33,36,37,36,43,27,34,38,92,88,44,98,52,43,36,31,39,34,30,36,30,36,34,40,27,91,94,38,77,26,81,27,68,66,52,51,45,71,42,51,72,35,76,38,28,49,26,68,80,45,66,41,44,61,67,38,39,46,33,40,22,65,39,36,59,53,65,54,50,53,46,67,29,56,74,66,12,42,75,40,98,72,54,36,22,29,48,51,58,57,54,64,57,50,25,42,69,44,41,44,61,43,11,33,49,60,38,73,54,75,45,75,41,66,42,33,28,46,54,31,36,32,80,30,83,44,47,58,67,40,46,33,33,35,34,36,30,33,67,41,53,43,82,44,95,68,33,37,37,33,32,34,38,35,43,27,34,37,92,89,43,95,53,43,39,31,38,33,33,38,30,36,35,38,28,92

Sequence (300 aa):
MTSFASLAELTAAVGTELGTSEWHTIEQRQIDLFAEATGDHQWIHVDPERAKESTFGSTIAHGYLTQSMIPVLAKECYSVEGVRMALNYGSEKVRFPAPVPVGTAIRARAELVSATEVPGGVQAVVRFTITSEASAKPHCVAETITRFYAMTSFASLAELTAAVGTELGTSEWHTIEQRQIDLFAEATGDHQWIHVDPERAKESTFGSTIAHGYLTQSMIPVLAKECYSVEGVRMALNYGSEKVRFPAPVPVGTAIRARAELVSATEVPGGVQAVVRFTITSEASAKPHCVAETITRFYA

Organism: Streptomyces rubellomurinus (strain ATCC 31215) (NCBI:txid359131)